Protein AF-A0A5J4T7Y0-F1 (afdb_monomer)

Structure (mmCIF, N/CA/C/O backbone):
data_AF-A0A5J4T7Y0-F1
#
_entry.id   AF-A0A5J4T7Y0-F1
#
loop_
_atom_site.group_PDB
_atom_site.id
_atom_site.type_symbol
_atom_site.label_atom_id
_atom_site.label_alt_id
_atom_site.label_comp_id
_atom_site.label_asym_id
_atom_site.label_entity_id
_atom_site.label_seq_id
_atom_site.pdbx_PDB_ins_code
_atom_site.Cartn_x
_atom_site.Cartn_y
_atom_site.Cartn_z
_atom_site.occupancy
_atom_site.B_iso_or_equiv
_atom_site.auth_seq_id
_atom_site.auth_comp_id
_atom_site.auth_asym_id
_atom_site.auth_atom_id
_atom_site.pdbx_PDB_model_num
ATOM 1 N N . MET A 1 1 ? -6.096 3.451 16.355 1.00 66.88 1 MET A N 1
ATOM 2 C CA . MET A 1 1 ? -7.388 4.135 16.099 1.00 66.88 1 MET A CA 1
ATOM 3 C C . MET A 1 1 ? -8.259 3.980 17.340 1.00 66.88 1 MET A C 1
ATOM 5 O O . MET A 1 1 ? -8.234 2.905 17.914 1.00 66.88 1 MET A O 1
ATOM 9 N N . THR A 1 2 ? -8.958 5.021 17.809 1.00 81.50 2 THR A N 1
ATOM 10 C CA . THR A 1 2 ? -9.868 4.890 18.968 1.00 81.50 2 THR A CA 1
ATOM 11 C C . THR A 1 2 ? -11.227 4.350 18.524 1.00 81.50 2 THR A C 1
ATOM 13 O O . THR A 1 2 ? -11.628 4.594 17.387 1.00 81.50 2 THR A O 1
ATOM 16 N N . LEU A 1 3 ? -11.968 3.691 19.422 1.00 79.75 3 LEU A N 1
ATOM 17 C CA . LEU A 1 3 ? -13.314 3.182 19.120 1.00 79.75 3 LEU A CA 1
ATOM 18 C C . LEU A 1 3 ? -14.248 4.296 18.614 1.00 79.75 3 LEU A C 1
ATOM 20 O O . LEU A 1 3 ? -14.964 4.117 17.637 1.00 79.75 3 LEU A O 1
ATOM 24 N N . LYS A 1 4 ? -14.180 5.494 19.217 1.00 83.06 4 LYS A N 1
ATOM 25 C CA . LYS A 1 4 ? -14.979 6.656 18.787 1.00 83.06 4 LYS A CA 1
ATOM 26 C C . LYS A 1 4 ? -14.663 7.077 17.351 1.00 83.06 4 LYS A C 1
ATOM 28 O O . LYS A 1 4 ? -15.573 7.424 16.607 1.00 83.06 4 LYS A O 1
ATOM 33 N N . LYS A 1 5 ? -13.381 7.056 16.973 1.00 85.56 5 LYS A N 1
ATOM 34 C CA . LYS A 1 5 ? -12.954 7.370 15.607 1.00 85.56 5 LYS A CA 1
ATOM 35 C C . LYS A 1 5 ? -13.421 6.290 14.631 1.00 85.56 5 LYS A C 1
ATOM 37 O O . LYS A 1 5 ? -13.939 6.632 13.582 1.00 85.56 5 LYS A O 1
ATOM 42 N N . PHE A 1 6 ? -13.307 5.019 15.011 1.00 85.12 6 PHE A N 1
ATOM 43 C CA . PHE A 1 6 ? -13.763 3.893 14.198 1.00 85.12 6 PHE A CA 1
ATOM 44 C C . PHE A 1 6 ? -15.267 3.959 13.894 1.00 85.12 6 PHE A C 1
ATOM 46 O O . PHE A 1 6 ? -15.652 3.954 12.730 1.00 85.12 6 PHE A O 1
ATOM 53 N N . VAL A 1 7 ? -16.106 4.128 14.922 1.00 86.62 7 VAL A N 1
ATOM 54 C CA . VAL A 1 7 ? -17.569 4.229 14.761 1.00 86.62 7 VAL A CA 1
ATOM 55 C C . VAL A 1 7 ? -17.967 5.421 13.890 1.00 86.62 7 VAL A C 1
ATOM 57 O O . VAL A 1 7 ? -18.869 5.305 13.067 1.00 86.62 7 VAL A O 1
ATOM 60 N N . ARG A 1 8 ? -17.286 6.562 14.033 1.00 88.94 8 ARG A N 1
ATOM 61 C CA . ARG A 1 8 ? -17.566 7.753 13.223 1.00 88.94 8 ARG A CA 1
ATOM 62 C C . ARG A 1 8 ? -17.143 7.569 11.767 1.00 88.94 8 ARG A C 1
ATOM 64 O O . ARG A 1 8 ? -17.923 7.859 10.871 1.00 88.94 8 ARG A O 1
ATOM 71 N N . ASP A 1 9 ? -15.907 7.130 11.544 1.00 88.88 9 ASP A N 1
ATOM 72 C CA . ASP A 1 9 ? -15.296 7.124 10.213 1.00 88.88 9 ASP A CA 1
ATOM 73 C C . ASP A 1 9 ? -15.799 5.942 9.358 1.00 88.88 9 ASP A C 1
ATOM 75 O O . ASP A 1 9 ? -15.874 6.064 8.141 1.00 88.88 9 ASP A O 1
ATOM 79 N N . ILE A 1 10 ? -16.153 4.810 9.983 1.00 87.94 10 ILE A N 1
ATOM 80 C CA . ILE A 1 10 ? -16.563 3.572 9.295 1.00 87.94 10 ILE A CA 1
ATOM 81 C C . ILE A 1 10 ? -18.049 3.259 9.505 1.00 87.94 10 ILE A C 1
ATOM 83 O O . ILE A 1 10 ? -18.737 2.831 8.581 1.00 87.94 10 ILE A O 1
ATOM 87 N N . GLY A 1 11 ? -18.556 3.465 10.720 1.00 85.44 11 GLY A N 1
ATOM 88 C CA . GLY A 1 11 ? -19.963 3.231 11.046 1.00 85.44 11 GLY A CA 1
ATOM 89 C C . GLY A 1 11 ? -20.894 4.379 10.650 1.00 85.44 11 GLY A C 1
ATOM 90 O O . GLY A 1 11 ? -22.090 4.159 10.536 1.00 85.44 11 GLY A O 1
ATOM 91 N N . GLY A 1 12 ? -20.385 5.605 10.463 1.00 81.88 12 GLY A N 1
ATOM 92 C CA . GLY A 1 12 ? -21.217 6.800 10.241 1.00 81.88 12 GLY A CA 1
ATOM 93 C C . GLY A 1 12 ? -22.031 7.237 11.469 1.00 81.88 12 GLY A C 1
ATOM 94 O O . GLY A 1 12 ? -22.815 8.182 11.398 1.00 81.88 12 GLY A O 1
ATOM 95 N N . GLY A 1 13 ? -21.839 6.569 12.610 1.00 80.25 13 GLY A N 1
ATOM 96 C CA . GLY A 1 13 ? -22.586 6.796 13.839 1.00 80.25 13 GLY A CA 1
ATOM 97 C C . GLY A 1 13 ? -21.917 7.787 14.790 1.00 80.25 13 GLY A C 1
ATOM 98 O O . GLY A 1 13 ? -20.741 8.143 14.669 1.00 80.25 13 GLY A O 1
ATOM 99 N N . THR A 1 14 ? -22.663 8.198 15.817 1.00 78.19 14 THR A N 1
ATOM 100 C CA . THR A 1 14 ? -22.106 8.941 16.954 1.00 78.19 14 THR A CA 1
ATOM 101 C C . THR A 1 14 ? -22.140 8.081 18.207 1.00 78.19 14 THR A C 1
ATOM 103 O O . THR A 1 14 ? -23.172 7.546 18.600 1.00 78.19 14 THR A O 1
ATOM 106 N N . MET A 1 15 ? -20.990 7.951 18.864 1.00 75.88 15 MET A N 1
ATOM 107 C CA . MET A 1 15 ? -20.902 7.238 20.133 1.00 75.88 15 MET A CA 1
ATOM 108 C C . MET A 1 15 ? -21.258 8.182 21.283 1.00 75.88 15 MET A C 1
ATOM 110 O O . MET A 1 15 ? -20.477 9.077 21.622 1.00 75.88 15 MET A O 1
ATOM 114 N N . LYS A 1 16 ? -22.417 7.950 21.900 1.00 74.06 16 LYS A N 1
ATOM 115 C CA . LYS A 1 16 ? -22.817 8.550 23.178 1.00 74.06 16 LYS A CA 1
ATOM 116 C C . LYS A 1 16 ? -22.571 7.531 24.290 1.00 74.06 16 LYS A C 1
ATOM 118 O O . LYS A 1 16 ? -23.483 6.831 24.701 1.00 74.06 16 LYS A O 1
ATOM 123 N N . LYS A 1 17 ? -21.312 7.404 24.712 1.00 72.38 17 LYS A N 1
ATOM 124 C CA . LYS A 1 17 ? -20.904 6.516 25.808 1.00 72.38 17 LYS A CA 1
ATOM 125 C C . LYS A 1 17 ? -20.640 7.346 27.061 1.00 72.38 17 LYS A C 1
ATOM 127 O O . LYS A 1 17 ? -19.982 8.385 26.969 1.00 72.38 17 LYS A O 1
ATOM 132 N N . GLY A 1 18 ? -21.127 6.880 28.208 1.00 79.44 18 GLY A N 1
ATOM 133 C CA . GLY A 1 18 ? -20.766 7.444 29.507 1.00 79.44 18 GLY A CA 1
ATOM 134 C C . GLY A 1 18 ? -19.356 7.026 29.956 1.00 79.44 18 GLY A C 1
ATOM 135 O O . GLY A 1 18 ? -18.495 6.682 29.140 1.00 79.44 18 GLY A O 1
ATOM 136 N N . ARG A 1 19 ? -19.087 7.059 31.262 1.00 88.00 19 ARG A N 1
ATOM 137 C CA . ARG A 1 19 ? -17.780 6.720 31.848 1.00 88.00 19 ARG A CA 1
ATOM 138 C C . ARG A 1 19 ? -17.883 5.467 32.706 1.00 88.00 19 ARG A C 1
ATOM 140 O O . ARG A 1 19 ? -18.773 5.370 33.540 1.00 88.00 19 ARG A O 1
ATOM 147 N N . PHE A 1 20 ? -16.931 4.556 32.531 1.00 91.12 20 PHE A N 1
ATOM 148 C CA . PHE A 1 20 ? -16.794 3.359 33.355 1.00 91.12 20 PHE A CA 1
ATOM 149 C C . PHE A 1 20 ? -15.319 3.170 33.758 1.00 91.12 20 PHE A C 1
ATOM 151 O O . PHE A 1 20 ? -14.447 3.353 32.897 1.00 91.12 20 PHE A O 1
ATOM 158 N N . PRO A 1 21 ? -15.014 2.855 35.030 1.00 92.25 21 PRO A N 1
ATOM 159 C CA . PRO A 1 21 ? -13.646 2.787 35.537 1.00 92.25 21 PRO A CA 1
ATOM 160 C C . PRO A 1 21 ? -13.010 1.408 35.293 1.00 92.25 21 PRO A C 1
ATOM 162 O O . PRO A 1 21 ? -12.815 0.615 36.209 1.00 92.25 21 PRO A O 1
ATOM 165 N N . TYR A 1 22 ? -12.660 1.114 34.038 1.00 87.31 22 TYR A N 1
ATOM 166 C CA . TYR A 1 22 ? -12.071 -0.183 33.667 1.00 87.31 22 TYR A CA 1
ATOM 167 C C . TYR A 1 22 ? -10.723 -0.477 34.349 1.00 87.31 22 TYR A C 1
ATOM 169 O O . TYR A 1 22 ? -10.401 -1.638 34.546 1.00 87.31 22 TYR A O 1
ATOM 177 N N . GLU A 1 23 ? -9.940 0.548 34.707 1.00 89.12 23 GLU A N 1
ATOM 178 C CA . GLU A 1 23 ? -8.643 0.376 35.394 1.00 89.12 23 GLU A CA 1
ATOM 179 C C . GLU A 1 23 ? -8.797 0.045 36.889 1.00 89.12 23 GLU A C 1
ATOM 181 O O . GLU A 1 23 ? -7.858 -0.452 37.510 1.00 89.12 23 GLU A O 1
ATOM 186 N N . TYR A 1 24 ? -9.962 0.337 37.474 1.00 93.06 24 TYR A N 1
ATOM 187 C CA . TYR A 1 24 ? -10.235 0.090 38.889 1.00 93.06 24 TYR A CA 1
ATOM 188 C C . TYR A 1 24 ? -10.609 -1.370 39.161 1.00 93.06 24 TYR A C 1
ATOM 190 O O . TYR A 1 24 ? -10.291 -1.900 40.224 1.00 93.06 24 TYR A O 1
ATOM 198 N N . ILE A 1 25 ? -11.260 -2.019 38.192 1.00 92.38 25 ILE A N 1
ATOM 199 C CA . ILE A 1 25 ? -11.677 -3.419 38.273 1.00 92.38 25 ILE A CA 1
ATOM 200 C C . ILE A 1 25 ? -10.563 -4.328 37.753 1.00 92.38 25 ILE A C 1
ATOM 202 O O . ILE A 1 25 ? -10.044 -4.132 36.656 1.00 92.38 25 ILE A O 1
ATOM 206 N N . ASN A 1 26 ? -10.218 -5.352 38.523 1.00 92.44 26 ASN A N 1
ATOM 207 C CA . ASN A 1 26 ? -9.224 -6.357 38.17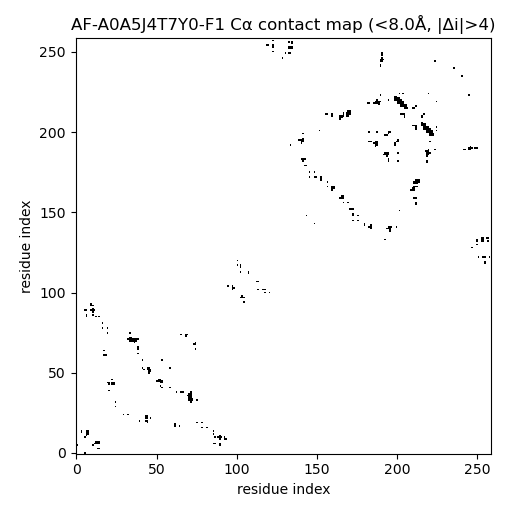2 1.00 92.44 26 ASN A CA 1
ATOM 208 C C . ASN A 1 26 ? -9.666 -7.754 38.634 1.00 92.44 26 ASN A C 1
ATOM 210 O O . ASN A 1 26 ? -10.726 -7.930 39.233 1.00 92.44 26 ASN A O 1
ATOM 214 N N . ILE A 1 27 ? -8.843 -8.757 38.333 1.00 94.25 27 ILE A N 1
ATOM 215 C CA . ILE A 1 27 ? -9.130 -10.165 38.637 1.00 94.25 27 ILE A CA 1
ATOM 216 C C . ILE A 1 27 ? -9.297 -10.449 40.137 1.00 94.25 27 ILE A C 1
ATOM 218 O O . ILE A 1 27 ? -9.981 -11.407 40.486 1.00 94.25 27 ILE A O 1
ATOM 222 N N . ASP A 1 28 ? -8.732 -9.608 41.002 1.00 96.81 28 ASP A N 1
ATOM 223 C CA . ASP A 1 28 ? -8.725 -9.810 42.449 1.00 96.81 28 ASP A CA 1
ATOM 224 C C . ASP A 1 28 ? -9.928 -9.141 43.132 1.00 96.81 28 ASP A C 1
ATOM 226 O O . ASP A 1 28 ? -10.400 -9.625 44.159 1.00 96.81 28 ASP A O 1
ATOM 230 N N . ASN A 1 29 ? -10.443 -8.034 42.578 1.00 95.44 29 ASN A N 1
ATOM 231 C CA . ASN A 1 29 ? -11.484 -7.221 43.222 1.00 95.44 29 ASN A CA 1
ATOM 232 C C . ASN A 1 29 ? -12.841 -7.196 42.500 1.00 95.44 29 ASN A C 1
ATOM 234 O O . ASN A 1 29 ? -13.789 -6.629 43.040 1.00 95.44 29 ASN A O 1
ATOM 238 N N . TYR A 1 30 ? -12.966 -7.771 41.298 1.00 94.56 30 TYR A N 1
ATOM 239 C CA . TYR A 1 30 ? -14.177 -7.587 40.488 1.00 94.56 30 TYR A CA 1
ATOM 240 C C . TYR A 1 30 ? -15.456 -8.036 41.203 1.00 94.56 30 TYR A C 1
ATOM 242 O O . TYR A 1 30 ? -16.453 -7.328 41.133 1.00 94.56 30 TYR A O 1
ATOM 250 N N . ALA A 1 31 ? -15.434 -9.175 41.901 1.00 94.06 31 ALA A N 1
ATOM 251 C CA . ALA A 1 31 ? -16.620 -9.710 42.562 1.00 94.06 31 ALA A CA 1
ATOM 252 C C . ALA A 1 31 ? -17.109 -8.761 43.666 1.00 94.06 31 ALA A C 1
ATOM 254 O O . ALA A 1 31 ? -18.257 -8.330 43.660 1.00 94.06 31 ALA A O 1
ATOM 255 N N . THR A 1 32 ? -16.204 -8.348 44.555 1.00 95.44 32 THR A N 1
ATOM 256 C CA . THR A 1 32 ? -16.541 -7.477 45.687 1.00 95.44 32 THR A CA 1
ATOM 257 C C . THR A 1 32 ? -16.888 -6.058 45.252 1.00 95.44 32 THR A C 1
ATOM 259 O O . THR A 1 32 ? -17.774 -5.441 45.837 1.00 95.44 32 THR A O 1
ATOM 262 N N . GLU A 1 33 ? -16.211 -5.516 44.237 1.00 95.56 33 GLU A N 1
ATOM 263 C CA . GLU A 1 33 ? -16.475 -4.159 43.762 1.00 95.56 33 GLU A CA 1
ATOM 264 C C . GLU A 1 33 ? -17.724 -4.062 42.892 1.00 95.56 33 GLU A C 1
ATOM 266 O O . GLU A 1 33 ? -18.380 -3.023 42.943 1.00 95.56 33 GLU A O 1
ATOM 271 N N . LEU A 1 34 ? -18.068 -5.085 42.104 1.00 94.88 34 LEU A N 1
ATOM 272 C CA . LEU A 1 34 ? -19.241 -5.051 41.222 1.00 94.88 34 LEU A CA 1
ATOM 273 C C . LEU A 1 34 ? -20.554 -5.420 41.932 1.00 94.88 34 LEU A C 1
ATOM 275 O O . LEU A 1 34 ? -21.614 -4.978 41.483 1.00 94.88 34 LEU A O 1
ATOM 279 N N . ASP A 1 35 ? -20.493 -6.140 43.056 1.00 95.31 35 ASP A N 1
ATOM 280 C CA . ASP A 1 35 ? -21.668 -6.461 43.883 1.00 95.31 35 ASP A CA 1
ATOM 281 C C . ASP A 1 35 ? -22.254 -5.239 44.614 1.00 95.31 35 ASP A C 1
ATOM 283 O O . ASP A 1 35 ? -23.389 -5.279 45.091 1.00 95.31 35 ASP A O 1
ATOM 287 N N . LYS A 1 36 ? -21.516 -4.124 44.697 1.00 96.19 36 LYS A N 1
ATOM 288 C CA . LYS A 1 36 ? -21.988 -2.915 45.385 1.00 96.19 36 LYS A CA 1
ATOM 289 C C . LYS A 1 36 ? -23.054 -2.173 44.571 1.00 96.19 36 LYS A C 1
ATOM 291 O O . LYS A 1 36 ? -22.979 -2.068 43.343 1.00 96.19 36 LYS A O 1
ATOM 296 N N . SER A 1 37 ? -24.011 -1.581 45.284 1.00 95.06 37 SER A N 1
ATOM 297 C CA . SER A 1 37 ? -25.044 -0.696 44.720 1.00 95.06 37 SER A CA 1
ATOM 298 C C . SER A 1 37 ? -24.643 0.779 44.684 1.00 95.06 37 SER A C 1
ATOM 300 O O . SER A 1 37 ? -25.257 1.571 43.977 1.00 95.06 37 SER A O 1
ATOM 302 N N . GLU A 1 38 ? -23.621 1.170 45.442 1.00 95.75 38 GLU A N 1
ATOM 303 C CA . GLU A 1 38 ? -23.132 2.548 45.451 1.00 95.75 38 GLU A CA 1
ATOM 304 C C . GLU A 1 38 ? -22.347 2.882 44.165 1.00 95.75 38 GLU A C 1
ATOM 306 O O . GLU A 1 38 ? -21.704 1.998 43.591 1.00 95.75 38 GLU A O 1
ATOM 311 N N . PRO A 1 39 ? -22.334 4.144 43.700 1.00 95.88 39 PRO A N 1
ATOM 312 C CA . PRO A 1 39 ? -21.497 4.556 42.575 1.00 95.88 39 PRO A CA 1
ATOM 313 C C . PRO A 1 39 ? -20.004 4.321 42.838 1.00 95.88 39 PRO A C 1
ATOM 315 O O . PRO A 1 39 ? -19.559 4.209 43.981 1.00 95.88 39 PRO A O 1
ATOM 318 N N . PHE A 1 40 ? -19.206 4.245 41.776 1.00 96.88 40 PHE A N 1
ATOM 319 C CA . PHE A 1 40 ? -17.753 4.202 41.906 1.00 96.88 40 PHE A CA 1
ATOM 320 C C . PHE A 1 40 ? -17.224 5.518 42.482 1.00 96.88 40 PHE A C 1
ATOM 322 O O . PHE A 1 40 ? -17.695 6.580 42.065 1.00 96.88 40 PHE A O 1
ATOM 329 N N . PRO A 1 41 ? -16.225 5.465 43.381 1.00 95.75 41 PRO A N 1
ATOM 330 C CA . PRO A 1 41 ? -15.594 6.667 43.904 1.00 95.75 41 PRO A CA 1
ATOM 331 C C . PRO A 1 41 ? -14.835 7.402 42.791 1.00 95.75 41 PRO A C 1
ATOM 333 O O . PRO A 1 41 ? -14.479 6.820 41.761 1.00 95.75 41 PRO A O 1
ATOM 336 N N . ARG A 1 42 ? -14.574 8.698 42.974 1.00 95.44 42 ARG A N 1
ATOM 337 C CA . ARG A 1 42 ? -13.968 9.542 41.931 1.00 95.44 42 ARG A CA 1
ATOM 338 C C . ARG A 1 42 ? -12.575 9.052 41.526 1.00 95.44 42 ARG A C 1
ATOM 340 O O . ARG A 1 42 ? -12.231 9.095 40.345 1.00 95.44 42 ARG A O 1
ATOM 347 N N . GLU A 1 43 ? -11.823 8.527 42.485 1.00 93.88 43 GLU A N 1
ATOM 348 C CA . GLU A 1 43 ? -10.473 7.977 42.337 1.00 93.88 43 GLU A CA 1
ATOM 349 C C . GLU A 1 43 ? -10.462 6.718 41.455 1.00 93.88 43 GLU A C 1
ATOM 351 O O . GLU A 1 43 ? -9.456 6.402 40.823 1.00 93.88 43 GLU A O 1
ATOM 356 N N . ALA A 1 44 ? -11.598 6.018 41.324 1.00 95.12 44 ALA A N 1
ATOM 357 C CA . ALA A 1 44 ? -11.714 4.877 40.414 1.00 95.12 44 ALA A CA 1
ATOM 358 C C . ALA A 1 44 ? -11.506 5.276 38.941 1.00 95.12 44 ALA A C 1
ATOM 360 O O . ALA A 1 44 ? -11.185 4.436 38.101 1.00 95.12 44 ALA A O 1
ATOM 361 N N . PHE A 1 45 ? -11.674 6.559 38.608 1.00 94.69 45 PHE A N 1
ATOM 362 C CA . PHE A 1 45 ? -11.478 7.090 37.260 1.00 94.69 45 PHE A CA 1
ATOM 363 C C . PHE A 1 45 ? -10.072 7.651 37.016 1.00 94.69 45 PHE A C 1
ATOM 365 O O . PHE A 1 45 ? -9.829 8.213 35.940 1.00 94.69 45 PHE A O 1
ATOM 372 N N . ASP A 1 46 ? -9.160 7.525 37.980 1.00 92.19 46 ASP A N 1
ATOM 373 C CA . ASP A 1 46 ? -7.787 7.988 37.825 1.00 92.19 46 ASP A CA 1
ATOM 374 C C . ASP A 1 46 ? -7.047 7.143 36.788 1.00 92.19 46 ASP A C 1
ATOM 376 O O . ASP A 1 46 ? -6.912 5.927 36.906 1.00 92.19 46 ASP A O 1
ATOM 380 N N . ASN A 1 47 ? -6.544 7.808 35.747 1.00 88.62 47 ASN A N 1
ATOM 381 C CA . ASN A 1 47 ? -5.755 7.162 34.713 1.00 88.62 47 ASN A CA 1
ATOM 382 C C . ASN A 1 47 ? -4.286 7.143 35.138 1.00 88.62 47 ASN A C 1
ATOM 384 O O . ASN A 1 47 ? -3.591 8.162 35.025 1.00 88.62 47 ASN A O 1
ATOM 388 N N . LYS A 1 48 ? -3.806 5.978 35.584 1.00 86.88 48 LYS A N 1
ATOM 389 C CA . LYS A 1 48 ? -2.430 5.819 36.086 1.00 86.88 48 LYS A CA 1
ATOM 390 C C . LYS A 1 48 ? -1.391 6.047 34.989 1.00 86.88 48 LYS A C 1
ATOM 392 O O . LYS A 1 48 ? -0.353 6.650 35.236 1.00 86.88 48 LYS A O 1
ATOM 397 N N . LEU A 1 49 ? -1.699 5.641 33.755 1.00 86.44 49 LEU A N 1
ATOM 398 C CA . LEU A 1 49 ? -0.795 5.772 32.605 1.00 86.44 49 LEU A CA 1
ATOM 399 C C . LEU A 1 49 ? -0.537 7.229 32.202 1.00 86.44 49 LEU A C 1
ATOM 401 O O . LEU A 1 49 ? 0.545 7.564 31.728 1.00 86.44 49 LEU A O 1
ATOM 405 N N . LYS A 1 50 ? -1.538 8.098 32.347 1.00 88.88 50 LYS A N 1
ATOM 406 C CA . LYS A 1 50 ? -1.465 9.516 31.963 1.00 88.88 50 LYS A CA 1
ATOM 407 C C . LYS A 1 50 ? -1.300 10.445 33.156 1.00 88.88 50 LYS A C 1
ATOM 409 O O . LYS A 1 50 ? -1.214 11.650 32.931 1.00 88.88 50 LYS A O 1
ATOM 414 N N . ASN A 1 51 ? -1.297 9.900 34.373 1.00 89.62 51 ASN A N 1
ATOM 415 C CA . ASN A 1 51 ? -1.311 10.638 35.630 1.00 89.62 51 ASN A CA 1
ATOM 416 C C . ASN A 1 51 ? -2.385 11.745 35.634 1.00 89.62 51 ASN A C 1
ATOM 418 O O . ASN A 1 51 ? -2.093 12.929 35.804 1.00 89.62 51 ASN A O 1
ATOM 422 N N . LYS A 1 52 ? -3.632 11.368 35.316 1.00 92.12 52 LYS A N 1
ATOM 423 C CA . LYS A 1 52 ? -4.762 12.303 35.195 1.00 92.12 52 LYS A CA 1
ATOM 424 C C . LYS A 1 52 ? -5.993 11.784 35.915 1.00 92.12 52 LYS A C 1
ATOM 426 O O . LYS A 1 52 ? -6.461 10.690 35.610 1.00 92.12 52 LYS A O 1
ATOM 431 N N . SER A 1 53 ? -6.572 12.644 36.741 1.00 92.19 53 SER A N 1
ATOM 432 C CA . SER A 1 53 ? -7.874 12.433 37.369 1.00 92.19 53 SER A CA 1
ATOM 433 C C . SER A 1 53 ? -9.014 13.020 36.542 1.00 92.19 53 SER A C 1
ATOM 435 O O . SER A 1 53 ? -8.836 13.913 35.704 1.00 92.19 53 SER A O 1
ATOM 437 N N . ILE A 1 54 ? -10.224 12.529 36.791 1.00 93.56 54 ILE A N 1
ATOM 438 C CA . ILE A 1 54 ? -11.450 13.086 36.219 1.00 93.56 54 ILE A CA 1
ATOM 439 C C . ILE A 1 54 ? -11.770 14.460 36.839 1.00 93.56 54 ILE A C 1
ATOM 441 O O . ILE A 1 54 ? -11.544 14.689 38.026 1.00 93.56 54 ILE A O 1
ATOM 445 N N . SER A 1 55 ? -12.306 15.400 36.055 1.00 94.56 55 SER A N 1
ATOM 446 C CA . SER A 1 55 ? -12.780 16.685 36.591 1.00 94.56 55 SER A CA 1
ATOM 447 C C . SER A 1 55 ? -14.095 16.513 37.347 1.00 94.56 55 SER A C 1
ATOM 449 O O . SER A 1 55 ? -14.894 15.650 36.991 1.00 94.56 55 SER A O 1
ATOM 451 N N . GLU A 1 56 ? -14.362 17.388 38.314 1.00 95.56 56 GLU A N 1
ATOM 452 C CA . GLU A 1 56 ? -15.582 17.325 39.129 1.00 95.56 56 GLU A CA 1
ATOM 453 C C . GLU A 1 56 ? -16.859 17.314 38.278 1.00 95.56 56 GLU A C 1
ATOM 455 O O . GLU A 1 56 ? -17.671 16.404 38.389 1.00 95.56 56 GLU A O 1
ATOM 460 N N . ALA A 1 57 ? -16.973 18.226 37.307 1.00 95.19 57 ALA A N 1
ATOM 461 C CA . ALA A 1 57 ? -18.121 18.268 36.394 1.00 95.19 57 ALA A CA 1
ATOM 462 C C . ALA A 1 57 ? -18.376 16.929 35.667 1.00 95.19 57 ALA A C 1
ATOM 464 O O . ALA A 1 57 ? -19.513 16.493 35.529 1.00 95.19 57 ALA A O 1
ATOM 465 N N . LYS A 1 58 ? -17.310 16.229 35.258 1.00 94.12 5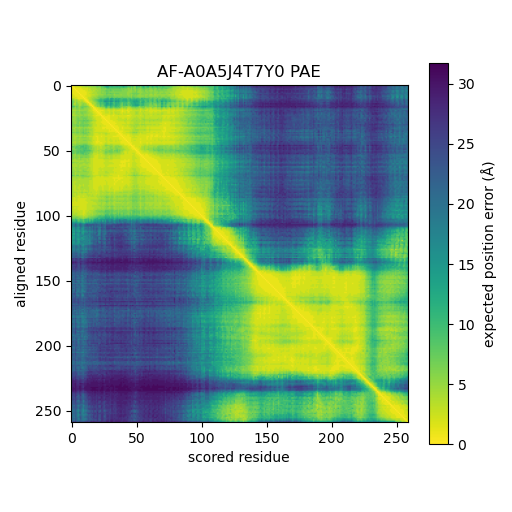8 LYS A N 1
ATOM 466 C CA . LYS A 1 58 ? -17.412 14.933 34.569 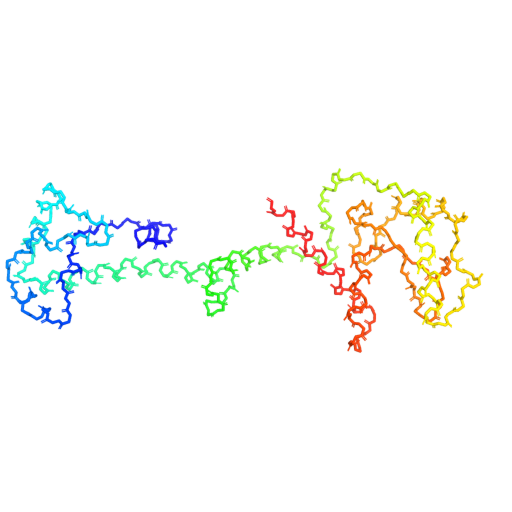1.00 94.12 58 LYS A CA 1
ATOM 467 C C . LYS A 1 58 ? -17.769 13.795 35.522 1.00 94.12 58 LYS A C 1
ATOM 469 O O . LYS A 1 58 ? -18.312 12.788 35.076 1.00 94.12 58 LYS A O 1
ATOM 474 N N . TYR A 1 59 ? -17.410 13.922 36.796 1.00 95.69 59 TYR A N 1
ATOM 475 C CA . TYR A 1 59 ? -17.807 12.975 37.829 1.00 95.69 59 TYR A CA 1
ATOM 476 C C . TYR A 1 59 ? -19.290 13.151 38.184 1.00 95.69 59 TYR A C 1
ATOM 478 O O . TYR A 1 59 ? -20.011 12.163 38.264 1.00 95.69 59 TYR A O 1
ATOM 486 N N . GLN A 1 60 ? -19.785 14.390 38.245 1.00 95.38 60 GLN A N 1
ATOM 487 C CA . GLN A 1 60 ? -21.216 14.671 38.405 1.00 95.38 60 GLN A CA 1
ATOM 488 C C . GLN A 1 60 ? -22.052 14.110 37.242 1.00 95.38 60 GLN A C 1
ATOM 490 O O . GLN A 1 60 ? -23.062 13.449 37.472 1.00 95.38 60 GLN A O 1
ATOM 495 N N . GLU A 1 61 ? -21.594 14.269 35.994 1.00 94.38 61 GLU A N 1
ATOM 496 C CA . GLU A 1 61 ? -22.208 13.605 34.829 1.00 94.38 61 GLU A CA 1
ATOM 497 C C . GLU A 1 61 ? -22.262 12.075 34.994 1.00 94.38 61 GLU A C 1
ATOM 499 O O . GLU A 1 61 ? -23.256 11.440 34.643 1.00 94.38 61 GLU A O 1
ATOM 504 N N . TYR A 1 62 ? -21.199 11.472 35.540 1.00 94.88 62 TYR A N 1
ATOM 505 C CA . TYR A 1 62 ? -21.158 10.037 35.814 1.00 94.88 62 TYR A CA 1
ATOM 506 C C . TYR A 1 62 ? -22.191 9.621 36.869 1.00 94.88 62 TYR A C 1
ATOM 508 O O . TYR A 1 62 ? -22.877 8.624 36.654 1.00 94.88 62 TYR A O 1
ATOM 516 N N . LEU A 1 63 ? -22.340 10.371 37.965 1.00 95.38 63 LEU A N 1
ATOM 517 C CA . LEU A 1 63 ? -23.295 10.048 39.032 1.00 95.38 63 LEU A CA 1
ATOM 518 C C . LEU A 1 63 ? -24.741 10.014 38.518 1.00 95.38 63 LEU A C 1
ATOM 520 O O . LEU A 1 63 ? -25.490 9.100 38.859 1.00 95.38 63 LEU A O 1
ATOM 524 N N . VAL A 1 64 ? -25.107 10.952 37.639 1.00 94.19 64 VAL A N 1
ATOM 525 C CA . VAL A 1 64 ? -26.433 10.985 36.994 1.00 94.19 64 VAL A CA 1
ATOM 526 C C . VAL A 1 64 ? -26.682 9.731 36.150 1.00 94.19 64 VAL A C 1
ATOM 528 O O . VAL A 1 64 ? -27.774 9.166 36.176 1.00 94.19 64 VAL A O 1
ATOM 531 N N . GLU A 1 65 ? -25.677 9.263 35.408 1.00 92.12 65 GLU A N 1
ATOM 532 C CA . GLU A 1 65 ? -25.788 8.028 34.623 1.00 92.12 65 GLU A CA 1
ATOM 533 C C . GLU A 1 65 ? -25.781 6.771 35.504 1.00 92.12 65 GLU A C 1
ATOM 535 O O . GLU A 1 65 ? -26.520 5.828 35.228 1.00 92.12 65 GLU A O 1
ATOM 540 N N . ALA A 1 66 ? -24.963 6.745 36.559 1.00 93.38 66 ALA A N 1
ATOM 541 C CA . ALA A 1 66 ? -24.850 5.618 37.483 1.00 93.38 66 ALA A CA 1
ATOM 542 C C . ALA A 1 66 ? -26.159 5.360 38.239 1.00 93.38 66 ALA A C 1
ATOM 544 O O . ALA A 1 66 ? -26.525 4.205 38.430 1.00 93.38 66 ALA A O 1
ATOM 545 N N . ALA A 1 67 ? -26.908 6.417 38.569 1.00 94.50 67 ALA A N 1
ATOM 546 C CA . ALA A 1 67 ? -28.209 6.328 39.233 1.00 94.50 67 ALA A CA 1
ATOM 547 C C . ALA A 1 67 ? -29.276 5.548 38.436 1.00 94.50 67 ALA A C 1
ATOM 549 O O . ALA A 1 67 ? -30.308 5.177 38.989 1.00 94.50 67 ALA A O 1
ATOM 550 N N . LYS A 1 68 ? -29.047 5.282 37.142 1.00 94.19 68 LYS A N 1
ATOM 551 C CA . LYS A 1 68 ? -29.939 4.465 36.301 1.00 94.19 68 LYS A CA 1
ATOM 552 C C . LYS A 1 68 ? -29.784 2.958 36.537 1.00 94.19 68 LYS A C 1
ATOM 554 O O . LYS A 1 68 ? -30.556 2.186 35.974 1.00 94.19 68 LYS A O 1
ATOM 559 N N . PHE A 1 69 ? -28.780 2.535 37.304 1.00 94.31 69 PHE A N 1
ATOM 560 C CA . PHE A 1 69 ? -28.440 1.133 37.534 1.00 94.31 69 PHE A CA 1
ATOM 561 C C . PHE A 1 69 ? -28.588 0.778 39.015 1.00 94.31 69 PHE A C 1
ATOM 563 O O . PHE A 1 69 ? -28.257 1.579 39.884 1.00 94.31 69 PHE A O 1
ATOM 570 N N . THR A 1 70 ? -29.071 -0.432 39.302 1.00 94.31 70 THR A N 1
ATOM 571 C CA . THR A 1 70 ? -29.250 -0.920 40.680 1.00 94.31 70 THR A CA 1
ATOM 572 C C . THR A 1 70 ? -27.935 -1.401 41.287 1.00 94.31 70 THR A C 1
ATOM 574 O O . THR A 1 70 ? -27.671 -1.190 42.470 1.00 94.31 70 THR A O 1
ATOM 577 N N . THR A 1 71 ? -27.099 -2.048 40.477 1.00 94.81 71 THR A N 1
ATOM 578 C CA . THR A 1 71 ? -25.786 -2.553 40.882 1.00 94.81 71 THR A CA 1
ATOM 579 C C . THR A 1 71 ? -24.709 -2.121 39.895 1.00 94.81 71 THR A C 1
ATOM 581 O O . THR A 1 71 ? -24.979 -1.817 38.725 1.00 94.81 71 THR A O 1
ATOM 584 N N . ARG A 1 72 ? -23.450 -2.141 40.337 1.00 95.75 72 ARG A N 1
ATOM 585 C CA . ARG A 1 72 ? -22.314 -1.939 39.429 1.00 95.75 72 ARG A CA 1
ATOM 586 C C . ARG A 1 72 ? -22.208 -3.059 38.384 1.00 95.75 72 ARG A C 1
ATOM 588 O O . ARG A 1 72 ? -21.727 -2.789 37.283 1.00 95.75 72 ARG A O 1
ATOM 595 N N . TRP A 1 73 ? -22.730 -4.261 38.653 1.00 94.94 73 TRP A N 1
ATOM 596 C CA . TRP A 1 73 ? -22.923 -5.310 37.642 1.00 94.94 73 TRP A CA 1
ATOM 597 C C . TRP A 1 73 ? -23.851 -4.884 36.506 1.00 94.94 73 TRP A C 1
ATOM 599 O O . TRP A 1 73 ? -23.503 -5.057 35.334 1.00 94.94 73 TRP A O 1
ATOM 609 N N . ASP A 1 74 ? -25.004 -4.294 36.827 1.00 94.69 74 ASP A N 1
ATOM 610 C CA . ASP A 1 74 ? -25.951 -3.810 35.815 1.00 94.69 74 ASP A CA 1
ATOM 611 C C . ASP A 1 74 ? -25.319 -2.714 34.957 1.00 94.69 74 ASP A C 1
ATOM 613 O O . ASP A 1 74 ? -25.448 -2.713 33.726 1.00 94.69 74 ASP A O 1
ATOM 617 N N . GLN A 1 75 ? -24.561 -1.821 35.601 1.00 93.81 75 GLN A N 1
ATOM 618 C CA . GLN A 1 75 ? -23.782 -0.802 34.912 1.00 93.81 75 GLN A CA 1
ATOM 619 C C . GLN A 1 75 ? -22.744 -1.442 33.976 1.00 93.81 75 GLN A C 1
ATOM 621 O O . GLN A 1 75 ? -22.736 -1.147 32.780 1.00 93.81 75 GLN A O 1
ATOM 626 N N . ALA A 1 76 ? -21.905 -2.355 34.473 1.00 92.38 76 ALA A N 1
ATOM 627 C CA . ALA A 1 76 ? -20.875 -3.025 33.679 1.00 92.38 76 ALA A CA 1
ATOM 628 C C . ALA A 1 76 ? -21.471 -3.767 32.470 1.00 92.38 76 ALA A C 1
ATOM 630 O O . ALA A 1 76 ? -20.993 -3.623 31.340 1.00 92.38 76 ALA A O 1
ATOM 631 N N . ARG A 1 77 ? -22.570 -4.502 32.680 1.00 92.38 77 ARG A N 1
ATOM 632 C CA . ARG A 1 77 ? -23.302 -5.208 31.622 1.00 92.38 77 ARG A CA 1
ATOM 633 C C . ARG A 1 77 ? -23.805 -4.243 30.551 1.00 92.38 77 ARG A C 1
ATOM 635 O O . ARG A 1 77 ? -23.581 -4.487 29.366 1.00 92.38 77 ARG A O 1
ATOM 642 N N . SER A 1 78 ? -24.455 -3.150 30.949 1.00 91.31 78 SER A N 1
ATOM 643 C CA . SER A 1 78 ? -24.967 -2.144 30.012 1.00 91.31 78 SER A CA 1
ATOM 644 C C . SER A 1 78 ? -23.850 -1.540 29.158 1.00 91.31 78 SER A C 1
ATOM 646 O O . SER A 1 78 ? -23.995 -1.429 27.939 1.00 91.31 78 SER A O 1
ATOM 648 N N . TYR A 1 79 ? -22.702 -1.228 29.765 1.00 89.19 79 TYR A N 1
ATOM 649 C CA . TYR A 1 79 ? -21.546 -0.684 29.051 1.00 89.19 79 TYR A CA 1
ATOM 650 C C . TYR A 1 79 ? -20.941 -1.682 28.058 1.00 89.19 79 TYR A C 1
ATOM 652 O O . TYR A 1 79 ? -20.672 -1.305 26.918 1.00 89.19 79 TYR A O 1
ATOM 660 N N . ASN A 1 80 ? -20.790 -2.953 28.438 1.00 88.00 80 ASN A N 1
ATOM 661 C CA . ASN A 1 80 ? -20.272 -3.992 27.542 1.00 88.00 80 ASN A CA 1
ATOM 662 C C . ASN A 1 80 ? -21.203 -4.240 26.344 1.00 88.00 80 ASN A C 1
ATOM 664 O O . ASN A 1 80 ? -20.743 -4.404 25.210 1.00 88.00 80 ASN A O 1
ATOM 668 N N . ILE A 1 81 ? -22.520 -4.219 26.574 1.00 89.44 81 ILE A N 1
ATOM 669 C CA . ILE A 1 81 ? -23.516 -4.336 25.502 1.00 89.44 81 ILE A CA 1
ATOM 670 C C . ILE A 1 81 ? -23.423 -3.133 24.563 1.00 89.44 81 ILE A C 1
ATOM 672 O O . ILE A 1 81 ? -23.389 -3.313 23.346 1.00 89.44 81 ILE A O 1
ATOM 676 N N . GLN A 1 82 ? -23.361 -1.913 25.103 1.00 85.75 82 GLN A N 1
ATOM 677 C CA . GLN A 1 82 ? -23.247 -0.698 24.294 1.00 85.75 82 GLN A CA 1
ATOM 678 C C . GLN A 1 82 ? -21.965 -0.691 23.456 1.00 85.75 82 GLN A C 1
ATOM 680 O O . GLN A 1 82 ? -22.043 -0.409 22.262 1.00 85.75 82 GLN A O 1
ATOM 685 N N . ASP A 1 83 ? -20.823 -1.062 24.042 1.00 80.56 83 ASP A N 1
ATOM 686 C CA . ASP A 1 83 ? -19.536 -1.144 23.341 1.00 80.56 83 ASP A CA 1
ATOM 687 C C . ASP A 1 83 ? -19.564 -2.138 22.187 1.00 80.56 83 ASP A C 1
ATOM 689 O O . ASP A 1 83 ? -18.997 -1.878 21.128 1.00 80.56 83 ASP A O 1
ATOM 693 N N . THR A 1 84 ? -20.257 -3.259 22.368 1.00 85.50 84 THR A N 1
ATOM 694 C CA . THR A 1 84 ? -20.356 -4.286 21.332 1.00 85.50 84 THR A CA 1
ATOM 695 C C . THR A 1 84 ? -21.336 -3.870 20.240 1.00 85.50 84 THR A C 1
ATOM 697 O O . THR A 1 84 ? -21.021 -3.946 19.054 1.00 85.50 84 THR A O 1
ATOM 700 N N . ARG A 1 85 ? -22.515 -3.363 20.619 1.00 87.19 85 ARG A N 1
ATOM 701 C CA . ARG A 1 85 ? -23.592 -3.018 19.683 1.00 87.19 85 ARG A CA 1
ATOM 702 C C . ARG A 1 85 ? -23.177 -1.948 18.677 1.00 87.19 85 ARG A C 1
ATOM 704 O O . ARG A 1 85 ? -23.509 -2.066 17.503 1.00 87.19 85 ARG A O 1
ATOM 711 N N . ILE A 1 86 ? -22.427 -0.934 19.111 1.00 85.31 86 I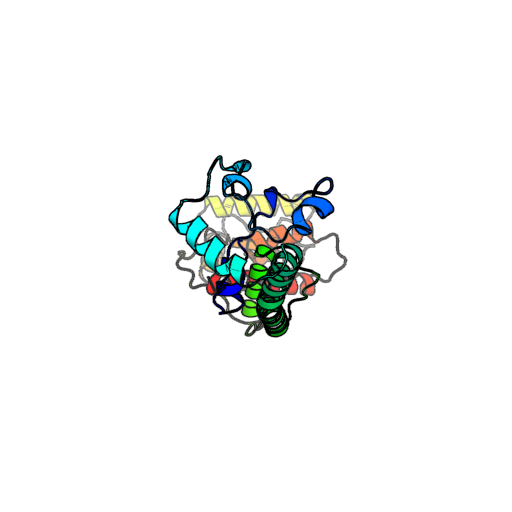LE A N 1
ATOM 712 C CA . ILE A 1 86 ? -21.944 0.136 18.221 1.00 85.31 86 ILE A CA 1
ATOM 713 C C . ILE A 1 86 ? -20.879 -0.340 17.223 1.00 85.31 86 ILE A C 1
ATOM 715 O O . ILE A 1 86 ? -20.663 0.315 16.204 1.00 85.31 86 ILE A O 1
ATOM 719 N N . MET A 1 87 ? -20.206 -1.465 17.493 1.00 86.12 87 MET A N 1
ATOM 720 C CA . MET A 1 87 ? -19.232 -2.040 16.563 1.00 86.12 87 MET A CA 1
ATOM 721 C C . MET A 1 87 ? -19.895 -2.822 15.430 1.00 86.12 87 MET A C 1
ATOM 723 O O . MET A 1 87 ? -19.305 -2.888 14.357 1.00 86.12 87 MET A O 1
ATOM 727 N N . ILE A 1 88 ? -21.099 -3.367 15.637 1.00 89.25 88 ILE A N 1
ATOM 728 C CA . ILE A 1 88 ? -21.785 -4.231 14.660 1.00 89.25 88 ILE A CA 1
ATOM 729 C C . ILE A 1 88 ? -21.936 -3.518 13.314 1.00 89.25 88 ILE A C 1
ATOM 731 O O . ILE A 1 88 ? -21.439 -4.005 12.306 1.00 89.25 88 ILE A O 1
ATOM 735 N N . GLU A 1 89 ? -22.516 -2.317 13.305 1.00 88.81 89 GLU A N 1
ATOM 736 C CA . GLU A 1 89 ? -22.724 -1.545 12.071 1.00 88.81 89 GLU A CA 1
ATOM 737 C C . GLU A 1 89 ? -21.402 -1.170 11.385 1.00 88.81 89 GLU A C 1
ATOM 739 O O . GLU A 1 89 ? -21.277 -1.222 10.163 1.00 88.81 89 GLU A O 1
ATO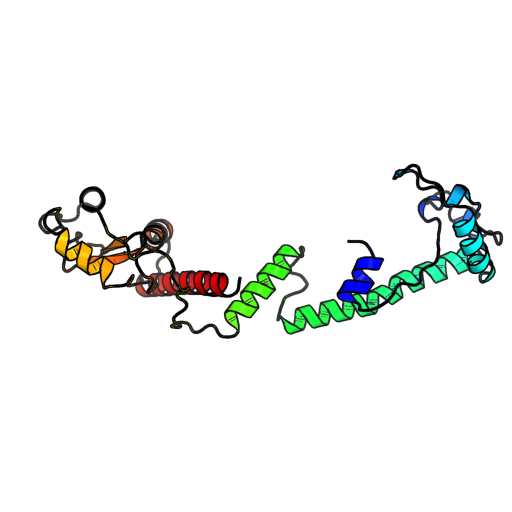M 744 N N . SER A 1 90 ? -20.375 -0.848 12.177 1.00 88.94 90 SER A N 1
ATOM 745 C CA . SER A 1 90 ? -19.047 -0.543 11.637 1.00 88.94 90 SER A CA 1
ATOM 746 C C . SER A 1 90 ? -18.410 -1.776 10.982 1.00 88.94 90 SER A C 1
ATOM 748 O O . SER A 1 90 ? -17.787 -1.661 9.929 1.00 88.94 90 SER A O 1
ATOM 750 N N . ILE A 1 91 ? -18.579 -2.960 11.578 1.00 88.62 91 ILE A N 1
ATOM 751 C CA . ILE A 1 91 ? -18.102 -4.233 11.023 1.00 88.62 91 ILE A CA 1
ATOM 752 C C . ILE A 1 91 ? -18.882 -4.584 9.751 1.00 88.62 91 ILE A C 1
ATOM 754 O O . ILE A 1 91 ? -18.258 -4.911 8.745 1.00 88.62 91 ILE A O 1
ATOM 758 N N . ASP A 1 92 ? -20.207 -4.435 9.738 1.00 90.69 92 ASP A N 1
ATOM 759 C CA . ASP A 1 92 ? -21.027 -4.655 8.540 1.00 90.69 92 ASP A CA 1
ATOM 760 C C . ASP A 1 92 ? -20.599 -3.748 7.381 1.00 90.69 92 ASP A C 1
ATOM 762 O O . ASP A 1 92 ? -20.501 -4.190 6.232 1.00 90.69 92 ASP A O 1
ATOM 766 N N . ASN A 1 93 ? -20.295 -2.481 7.668 1.00 89.94 93 ASN A N 1
ATOM 767 C CA . ASN A 1 93 ? -19.800 -1.546 6.662 1.00 89.94 93 ASN A CA 1
ATOM 768 C C . ASN A 1 93 ? -18.415 -1.945 6.136 1.00 89.94 93 ASN A C 1
ATOM 770 O O . ASN A 1 93 ? -18.185 -1.857 4.927 1.00 89.94 93 ASN A O 1
ATOM 774 N N . LEU A 1 94 ? -17.516 -2.445 6.994 1.00 86.69 94 LEU A N 1
ATOM 775 C CA . LEU A 1 94 ? -16.243 -3.019 6.540 1.00 86.69 94 LEU A CA 1
ATOM 776 C C . LEU A 1 94 ? -16.471 -4.217 5.628 1.00 86.69 94 LEU A C 1
ATOM 778 O O . LEU A 1 94 ? -15.891 -4.264 4.548 1.00 86.69 94 LEU A O 1
ATOM 782 N N . ILE A 1 95 ? -17.330 -5.156 6.025 1.00 86.69 95 ILE A N 1
ATOM 783 C CA . ILE A 1 95 ? -17.642 -6.347 5.232 1.00 86.69 95 ILE A CA 1
ATOM 784 C C . ILE A 1 95 ? -18.142 -5.927 3.844 1.00 86.69 95 ILE A C 1
ATOM 786 O O . ILE A 1 95 ? -17.589 -6.361 2.833 1.00 86.69 95 ILE A O 1
ATOM 790 N N . LYS A 1 96 ? -19.121 -5.015 3.776 1.00 89.31 96 LYS A N 1
ATOM 791 C CA . LYS A 1 96 ? -19.650 -4.477 2.509 1.00 89.31 96 LYS A CA 1
ATOM 792 C C . LYS A 1 96 ? -18.567 -3.817 1.660 1.00 89.31 96 LYS A C 1
ATOM 794 O O . LYS A 1 96 ? -18.521 -4.039 0.452 1.00 89.31 96 LYS A O 1
ATOM 799 N N . MET A 1 97 ? -17.694 -3.020 2.273 1.00 85.19 97 MET A N 1
ATOM 800 C CA . MET A 1 97 ? -16.579 -2.373 1.582 1.00 85.19 97 MET A CA 1
ATOM 801 C C . MET A 1 97 ? -15.614 -3.410 0.992 1.00 85.19 97 MET A C 1
ATOM 803 O O . MET A 1 97 ? -15.232 -3.299 -0.170 1.00 85.19 97 MET A O 1
ATOM 807 N N . MET A 1 98 ? -15.266 -4.443 1.757 1.00 83.50 98 MET A N 1
ATOM 808 C CA . MET A 1 98 ? -14.375 -5.514 1.304 1.00 83.50 98 MET A CA 1
ATOM 809 C C . MET A 1 98 ? -14.994 -6.305 0.148 1.00 83.50 98 MET A C 1
ATOM 811 O O . MET A 1 98 ? -14.332 -6.523 -0.866 1.00 83.50 98 MET A O 1
ATOM 815 N N . PHE A 1 99 ? -16.287 -6.640 0.233 1.00 85.62 99 PHE A N 1
ATOM 816 C CA . PHE A 1 99 ? -17.020 -7.268 -0.870 1.00 85.62 99 PHE A CA 1
ATOM 817 C C . PHE A 1 99 ? -17.071 -6.387 -2.120 1.00 85.62 99 PHE A C 1
ATOM 819 O O . PHE A 1 99 ? -16.807 -6.880 -3.216 1.00 85.62 99 PHE A O 1
ATOM 826 N N . LYS A 1 100 ? -17.359 -5.087 -1.967 1.00 83.69 100 LYS A N 1
ATOM 827 C CA . LYS A 1 100 ? -17.422 -4.130 -3.082 1.00 83.69 100 LYS A CA 1
ATOM 828 C C . LYS A 1 100 ? -16.130 -4.128 -3.898 1.00 83.69 100 LYS A C 1
ATOM 830 O O . LYS A 1 100 ? -16.190 -4.123 -5.122 1.00 83.69 100 LYS A O 1
ATOM 835 N N . TYR A 1 101 ? -14.981 -4.158 -3.228 1.00 78.50 101 TYR A N 1
ATOM 836 C CA . TYR A 1 101 ? -13.676 -4.138 -3.891 1.00 78.50 101 TYR A CA 1
ATOM 837 C C . TYR A 1 101 ? -13.113 -5.533 -4.196 1.00 78.50 101 TYR A C 1
ATOM 839 O O . TYR A 1 101 ? -11.990 -5.629 -4.688 1.00 78.50 101 TYR A O 1
ATOM 847 N N . LYS A 1 102 ? -13.883 -6.605 -3.941 1.00 80.44 102 LYS A N 1
ATOM 848 C CA . LYS A 1 102 ? -13.477 -8.014 -4.113 1.00 80.44 102 LYS A CA 1
ATOM 849 C C . LYS A 1 102 ? -12.198 -8.360 -3.344 1.00 80.44 102 LYS A C 1
ATOM 851 O O . LYS A 1 102 ? -11.344 -9.107 -3.815 1.00 80.44 102 LYS A O 1
ATOM 856 N N . ILE A 1 103 ? -12.075 -7.801 -2.145 1.00 73.25 103 ILE A N 1
ATOM 857 C CA . ILE A 1 103 ? -10.914 -7.951 -1.278 1.00 73.25 103 ILE A CA 1
ATOM 858 C C . ILE A 1 103 ? -11.193 -9.019 -0.215 1.00 73.25 103 ILE A C 1
ATOM 860 O O . ILE A 1 103 ? -12.186 -8.954 0.509 1.00 73.25 103 ILE A O 1
ATOM 864 N N . GLY A 1 104 ? -10.294 -9.999 -0.093 1.00 74.50 104 GLY A N 1
ATOM 865 C CA . GLY A 1 104 ? -10.383 -11.037 0.934 1.00 74.50 104 GLY A CA 1
ATOM 866 C C . GLY A 1 104 ? -10.070 -10.496 2.333 1.00 74.50 104 GLY A C 1
ATOM 867 O O . GLY A 1 104 ? -8.932 -10.122 2.608 1.00 74.50 104 GLY A O 1
ATOM 868 N N . MET A 1 105 ? -11.049 -10.528 3.246 1.00 67.69 105 MET A N 1
ATOM 869 C CA . MET A 1 105 ? -10.892 -10.042 4.631 1.00 67.69 105 MET A CA 1
ATOM 870 C C . MET A 1 105 ? -9.813 -10.772 5.445 1.00 67.69 105 MET A C 1
ATOM 872 O O . MET A 1 105 ? -9.256 -10.191 6.369 1.00 67.69 105 MET A O 1
ATOM 876 N N . LEU A 1 106 ? -9.507 -12.029 5.112 1.00 65.25 106 LEU A N 1
ATOM 877 C CA . LEU A 1 106 ? -8.527 -12.847 5.839 1.00 65.25 106 LEU A CA 1
ATOM 878 C C . LEU A 1 106 ? -7.071 -12.565 5.435 1.00 65.25 106 LEU A C 1
ATOM 880 O O . LEU A 1 106 ? -6.156 -12.945 6.157 1.00 65.25 106 LEU A O 1
ATOM 884 N N . VAL A 1 107 ? -6.844 -11.921 4.286 1.00 56.97 107 VAL A N 1
ATOM 885 C CA . VAL A 1 107 ? -5.505 -11.808 3.673 1.00 56.97 107 VAL A CA 1
ATOM 886 C C . VAL A 1 107 ? -4.812 -10.489 4.047 1.00 56.97 107 VAL A C 1
ATOM 888 O O . VAL A 1 107 ? -3.657 -10.263 3.695 1.00 56.97 107 VAL A O 1
ATOM 891 N N . MET A 1 108 ? -5.494 -9.590 4.765 1.00 55.47 108 MET A N 1
ATOM 892 C CA . MET A 1 108 ? -5.057 -8.200 4.912 1.00 55.47 108 MET A CA 1
ATOM 893 C C . MET A 1 108 ? -5.046 -7.769 6.371 1.00 55.47 108 MET A C 1
ATOM 895 O O . MET A 1 108 ? -6.004 -7.208 6.896 1.00 55.47 108 MET A O 1
ATOM 899 N N . PHE A 1 109 ? -3.919 -8.029 7.028 1.00 57.47 109 PHE A N 1
ATOM 900 C CA . PHE A 1 109 ? -3.703 -7.685 8.432 1.00 57.47 109 PHE A CA 1
ATOM 901 C C . PHE A 1 109 ? -3.452 -6.181 8.647 1.00 57.47 109 PHE A C 1
ATOM 903 O O . PHE A 1 109 ? -3.456 -5.721 9.789 1.00 57.47 109 PHE A O 1
ATOM 910 N N . SER A 1 110 ? -3.246 -5.388 7.582 1.00 69.25 110 SER A N 1
ATOM 911 C CA . SER A 1 110 ? -2.972 -3.951 7.692 1.00 69.25 110 SER A CA 1
ATOM 912 C C . SER A 1 110 ? -3.769 -3.067 6.724 1.00 69.25 110 SER A C 1
ATOM 914 O O . SER A 1 110 ? -4.045 -3.412 5.575 1.00 69.25 110 SER A O 1
ATOM 916 N N . MET A 1 111 ? -4.063 -1.842 7.174 1.00 64.12 111 MET A N 1
ATOM 917 C CA . MET A 1 111 ? -4.699 -0.803 6.352 1.00 64.12 111 MET A CA 1
ATOM 918 C C . MET A 1 111 ? -3.870 -0.419 5.118 1.00 64.12 111 MET A C 1
ATOM 920 O O . MET A 1 111 ? -4.448 -0.034 4.105 1.00 64.12 111 MET A O 1
ATOM 924 N N . SER A 1 112 ? -2.535 -0.519 5.180 1.00 65.31 112 SER A N 1
ATOM 925 C CA . SER A 1 112 ? -1.661 -0.230 4.036 1.00 65.31 112 SER A CA 1
ATOM 926 C C . SER A 1 112 ? -1.784 -1.291 2.951 1.00 65.31 112 SER A C 1
ATOM 928 O O . SER A 1 112 ? -1.837 -0.949 1.772 1.00 65.31 112 SER A O 1
ATOM 930 N N . GLN A 1 113 ? -1.917 -2.565 3.334 1.00 65.62 113 GLN A N 1
ATOM 931 C CA . GLN A 1 113 ? -2.271 -3.608 2.382 1.00 65.62 113 GLN A CA 1
ATOM 932 C C . GLN A 1 113 ? -3.637 -3.287 1.769 1.00 65.62 113 GLN A C 1
ATOM 934 O O . GLN A 1 113 ? -3.734 -3.288 0.545 1.00 65.62 113 GLN A O 1
ATOM 939 N N . CYS A 1 114 ? -4.668 -2.975 2.577 1.00 66.75 114 CYS A N 1
ATOM 940 C CA . CYS A 1 114 ? -6.036 -2.700 2.091 1.00 66.75 114 CYS A CA 1
ATOM 941 C C . CYS A 1 114 ? -6.059 -1.559 1.077 1.00 66.75 114 CYS A C 1
ATOM 943 O O . CYS A 1 114 ? -6.621 -1.708 -0.004 1.00 66.75 114 CYS A O 1
ATOM 945 N N . ALA A 1 115 ? -5.385 -0.452 1.389 1.00 65.62 115 ALA A N 1
ATOM 946 C CA . ALA A 1 115 ? -5.231 0.673 0.476 1.00 65.62 115 ALA A CA 1
ATOM 947 C C . ALA A 1 115 ? -4.523 0.266 -0.825 1.00 65.62 115 ALA A C 1
ATOM 949 O O . ALA A 1 115 ? -4.973 0.648 -1.903 1.00 65.62 115 ALA A O 1
ATOM 950 N N . ASN A 1 116 ? -3.468 -0.554 -0.744 1.00 67.38 116 ASN A N 1
ATOM 951 C CA . ASN A 1 116 ? -2.796 -1.080 -1.928 1.00 67.38 116 ASN A CA 1
ATOM 952 C C . ASN A 1 116 ? -3.736 -1.954 -2.769 1.00 67.38 116 ASN A C 1
ATOM 954 O O . ASN A 1 116 ? -3.827 -1.730 -3.968 1.00 67.38 116 ASN A O 1
ATOM 958 N N . ALA A 1 117 ? -4.471 -2.904 -2.184 1.00 68.69 117 ALA A N 1
ATOM 959 C CA . ALA A 1 117 ? -5.382 -3.762 -2.949 1.00 68.69 117 ALA A CA 1
ATOM 960 C C . ALA A 1 117 ? -6.526 -2.974 -3.600 1.00 68.69 117 ALA A C 1
ATOM 962 O O . ALA A 1 117 ? -6.849 -3.240 -4.753 1.00 68.69 117 ALA A O 1
ATOM 963 N N . ILE A 1 118 ? -7.090 -1.975 -2.909 1.00 68.12 118 ILE A N 1
ATOM 964 C CA . ILE A 1 118 ? -8.086 -1.062 -3.496 1.00 68.12 118 ILE A CA 1
ATOM 965 C C . ILE A 1 118 ? -7.466 -0.297 -4.669 1.00 68.12 118 ILE A C 1
ATOM 967 O O . ILE A 1 118 ? -8.057 -0.257 -5.743 1.00 68.12 118 ILE A O 1
ATOM 971 N N . LYS A 1 119 ? -6.256 0.250 -4.492 1.00 70.00 119 LYS A N 1
ATOM 972 C CA . LYS A 1 119 ? -5.515 0.966 -5.539 1.00 70.00 119 LYS A CA 1
ATOM 973 C C . LYS A 1 119 ? -5.286 0.088 -6.771 1.00 70.00 119 LYS A C 1
ATOM 975 O O . LYS A 1 119 ? -5.577 0.511 -7.888 1.00 70.00 119 LYS A O 1
ATOM 980 N N . TYR A 1 120 ? -4.798 -1.135 -6.574 1.00 69.94 120 TYR A N 1
ATOM 981 C CA . TYR A 1 120 ? -4.609 -2.089 -7.663 1.00 69.94 120 TYR A CA 1
ATOM 982 C C . TYR A 1 120 ? -5.949 -2.430 -8.322 1.00 69.94 120 TYR A C 1
ATOM 984 O O . TYR A 1 120 ? -6.046 -2.320 -9.535 1.00 69.94 120 TYR A O 1
ATOM 992 N N . SER A 1 121 ? -6.989 -2.746 -7.545 1.00 71.19 121 SER A N 1
ATOM 993 C CA . SER A 1 121 ? -8.340 -3.040 -8.051 1.00 71.19 121 SER A CA 1
ATOM 994 C C . SER A 1 121 ? -8.870 -1.915 -8.953 1.00 71.19 121 SER A C 1
ATOM 996 O O . SER A 1 121 ? -9.199 -2.169 -10.108 1.00 71.19 121 SER A O 1
ATOM 998 N N . SER A 1 122 ? -8.787 -0.653 -8.512 1.00 70.12 122 SER A N 1
ATOM 999 C CA . SER A 1 122 ? -9.175 0.502 -9.338 1.00 70.12 122 SER A CA 1
ATOM 1000 C C . SER A 1 122 ? -8.325 0.685 -10.598 1.00 70.12 122 SER A C 1
ATOM 1002 O O . SER A 1 122 ? -8.827 1.163 -11.609 1.00 70.12 122 SER A O 1
ATOM 1004 N N . ALA A 1 123 ? -7.045 0.300 -10.567 1.00 67.00 123 ALA A N 1
ATOM 1005 C CA . ALA A 1 123 ? -6.185 0.348 -11.746 1.00 67.00 123 ALA A CA 1
ATOM 1006 C C . ALA A 1 123 ? -6.521 -0.756 -12.763 1.00 67.00 123 ALA A C 1
ATOM 1008 O O . ALA A 1 123 ? -6.160 -0.612 -13.929 1.00 67.00 123 ALA A O 1
ATOM 1009 N N . TYR A 1 124 ? -7.201 -1.829 -12.336 1.00 69.56 124 TYR A N 1
ATOM 1010 C CA . TYR A 1 124 ? -7.626 -2.947 -13.181 1.00 69.56 124 TYR A CA 1
ATOM 1011 C C . TYR A 1 124 ? -9.037 -2.789 -13.770 1.00 69.56 124 TYR A C 1
ATOM 1013 O O . TYR A 1 124 ? -9.324 -3.448 -14.767 1.00 69.56 124 TYR A O 1
ATOM 1021 N N . ASP A 1 125 ? -9.893 -1.928 -13.208 1.00 73.25 125 ASP A N 1
ATOM 1022 C CA . ASP A 1 125 ? -11.306 -1.800 -13.612 1.00 73.25 125 ASP A CA 1
ATOM 1023 C C . ASP A 1 125 ? -11.495 -1.435 -15.100 1.00 73.25 125 ASP A C 1
ATOM 1025 O O . ASP A 1 125 ? -12.420 -1.929 -15.746 1.00 73.25 125 ASP A O 1
ATOM 1029 N N . ASP A 1 126 ? -10.606 -0.617 -15.672 1.00 73.31 126 ASP A N 1
ATOM 1030 C CA . ASP A 1 126 ? -10.590 -0.250 -17.096 1.00 73.31 126 ASP A CA 1
ATOM 1031 C C . ASP A 1 126 ? -9.267 -0.606 -17.800 1.00 73.31 126 ASP A C 1
ATOM 1033 O O . ASP A 1 126 ? -8.953 -0.096 -18.885 1.00 73.31 126 ASP A O 1
ATOM 1037 N N . PHE A 1 127 ? -8.485 -1.506 -17.195 1.00 75.44 127 PHE A N 1
ATOM 1038 C CA . PHE A 1 127 ? -7.215 -1.936 -17.755 1.00 75.44 127 PHE A CA 1
ATOM 1039 C C . PHE A 1 127 ? -7.424 -2.751 -19.037 1.00 75.44 127 PHE A C 1
ATOM 1041 O O . PHE A 1 127 ? -8.096 -3.779 -19.077 1.00 75.44 127 PHE A O 1
ATOM 1048 N N . LYS A 1 128 ? -6.775 -2.307 -20.105 1.00 73.94 128 LYS A N 1
ATOM 1049 C CA . LYS A 1 128 ? -6.702 -2.931 -21.416 1.00 73.94 128 LYS A CA 1
ATOM 1050 C C . LYS A 1 128 ? -5.272 -3.394 -21.600 1.00 73.94 128 LYS A C 1
ATOM 1052 O O . LYS A 1 128 ? -4.347 -2.596 -21.545 1.00 73.94 128 LYS A O 1
ATOM 1057 N N . MET A 1 129 ? -5.078 -4.669 -21.911 1.00 66.50 129 MET A N 1
ATOM 1058 C CA . MET A 1 129 ? -3.738 -5.251 -22.067 1.00 66.50 129 MET A CA 1
ATOM 1059 C C . MET A 1 129 ? -2.835 -4.486 -23.055 1.00 66.50 129 MET A C 1
ATOM 1061 O O . MET A 1 129 ? -1.624 -4.402 -22.837 1.00 66.50 129 MET A O 1
ATOM 1065 N N . ASN A 1 130 ? -3.437 -3.890 -24.089 1.00 69.19 130 ASN A N 1
ATOM 1066 C CA . ASN A 1 130 ? -2.778 -3.075 -25.115 1.00 69.19 130 ASN A CA 1
ATOM 1067 C C . ASN A 1 130 ? -3.161 -1.584 -25.027 1.00 69.19 130 ASN A C 1
ATOM 1069 O O . ASN A 1 130 ? -3.089 -0.870 -26.023 1.00 69.19 130 ASN A O 1
ATOM 1073 N N . GLY A 1 131 ? -3.637 -1.126 -23.867 1.00 68.44 131 GLY A N 1
ATOM 1074 C CA . GLY A 1 131 ? -3.969 0.278 -23.643 1.00 68.44 131 GLY A CA 1
ATOM 1075 C C . GLY A 1 131 ? -2.723 1.161 -23.662 1.00 68.44 131 GLY A C 1
ATOM 1076 O O . GLY A 1 131 ? -1.646 0.748 -23.221 1.00 68.44 131 GLY A O 1
ATOM 1077 N N . ASP A 1 132 ? -2.872 2.378 -24.181 1.00 69.44 132 ASP A N 1
ATOM 1078 C CA . ASP A 1 132 ? -1.841 3.405 -24.079 1.00 69.44 132 ASP A CA 1
ATOM 1079 C C . ASP A 1 132 ? -1.967 4.099 -22.715 1.00 69.44 132 ASP A C 1
ATOM 1081 O O . ASP A 1 132 ? -2.821 4.960 -22.512 1.00 69.44 132 ASP A O 1
ATOM 1085 N N . TYR A 1 133 ? -1.136 3.662 -21.768 1.00 69.94 133 TYR A N 1
ATOM 1086 C CA . TYR A 1 133 ? -1.063 4.202 -20.407 1.00 69.94 133 TYR A CA 1
ATOM 1087 C C . TYR A 1 133 ? 0.150 5.091 -20.199 1.00 69.94 133 TYR A C 1
ATOM 1089 O O . TYR A 1 133 ? 0.593 5.265 -19.065 1.00 69.94 133 TYR A O 1
ATOM 1097 N N . ASN A 1 134 ? 0.719 5.646 -21.273 1.00 65.56 134 ASN A N 1
ATOM 1098 C CA . ASN A 1 134 ? 1.767 6.636 -21.110 1.00 65.56 134 ASN A CA 1
ATOM 1099 C C . ASN A 1 134 ? 1.215 7.771 -20.234 1.00 65.56 134 ASN A C 1
ATOM 1101 O O . ASN A 1 134 ? 0.276 8.467 -20.615 1.00 65.56 134 ASN A O 1
ATOM 1105 N N . VAL A 1 135 ? 1.773 7.936 -19.031 1.00 61.09 135 VAL A N 1
ATOM 1106 C CA . VAL A 1 135 ? 1.650 9.187 -18.273 1.00 61.09 135 VAL A CA 1
ATOM 1107 C C . VAL A 1 135 ? 2.056 10.304 -19.236 1.00 61.09 135 VAL A C 1
ATOM 1109 O O . VAL A 1 135 ? 2.954 10.077 -20.053 1.00 61.09 135 VAL A O 1
ATOM 1112 N N . GLU A 1 136 ? 1.390 11.464 -19.202 1.00 55.97 136 GLU A N 1
ATOM 1113 C CA . GLU A 1 136 ? 1.877 12.633 -19.938 1.00 55.97 136 GLU A CA 1
ATOM 1114 C C . GLU A 1 136 ? 3.319 12.887 -19.503 1.00 55.97 136 GLU A C 1
ATOM 1116 O O . GLU A 1 136 ? 3.594 13.392 -18.413 1.00 55.97 136 GLU A O 1
ATOM 1121 N N . ASP A 1 137 ? 4.247 12.410 -20.326 1.00 57.47 137 ASP A N 1
ATOM 1122 C CA . ASP A 1 137 ? 5.657 12.445 -20.012 1.00 57.47 137 ASP A CA 1
ATOM 1123 C C . ASP A 1 137 ? 6.087 13.886 -20.249 1.00 57.47 137 ASP A C 1
ATOM 1125 O O . ASP A 1 137 ? 6.349 14.309 -21.375 1.00 57.47 137 ASP A O 1
ATOM 1129 N N . THR A 1 138 ? 6.034 14.674 -19.177 1.00 58.88 138 THR A N 1
ATOM 1130 C CA . THR A 1 138 ? 6.552 16.045 -19.154 1.00 58.88 138 THR A CA 1
ATOM 1131 C C . THR A 1 138 ? 8.074 16.056 -19.287 1.00 58.88 138 THR A C 1
ATOM 1133 O O . THR A 1 138 ? 8.664 17.113 -19.535 1.00 58.88 138 THR A O 1
ATOM 1136 N N . ASP A 1 139 ? 8.723 14.891 -19.159 1.00 66.88 139 ASP A N 1
ATOM 1137 C CA . ASP A 1 139 ? 10.144 14.763 -19.409 1.00 66.88 139 ASP A CA 1
ATOM 1138 C C . ASP A 1 139 ? 10.437 14.983 -20.896 1.00 66.88 139 ASP A C 1
ATOM 1140 O O . ASP A 1 139 ? 9.782 14.474 -21.808 1.00 66.88 139 ASP A O 1
ATOM 1144 N N . LYS A 1 140 ? 11.491 15.759 -21.142 1.00 72.12 140 LYS A N 1
ATOM 1145 C CA . LYS A 1 140 ? 11.984 16.007 -22.493 1.00 72.12 140 LYS A CA 1
ATOM 1146 C C . LYS A 1 140 ? 12.383 14.684 -23.147 1.00 72.12 140 LYS A C 1
ATOM 1148 O O . LYS A 1 140 ? 13.014 13.838 -22.504 1.00 72.12 140 LYS A O 1
ATOM 1153 N N . THR A 1 141 ? 12.079 14.557 -24.440 1.00 71.31 141 THR A N 1
ATOM 1154 C CA . THR A 1 141 ? 12.600 13.487 -25.299 1.00 71.31 141 THR A CA 1
ATOM 1155 C C . THR A 1 141 ? 14.100 13.333 -25.074 1.00 71.31 141 THR A C 1
ATOM 1157 O O . THR A 1 141 ? 14.816 14.330 -24.924 1.00 71.31 141 THR A O 1
ATOM 1160 N N . ILE A 1 142 ? 14.579 12.089 -25.012 1.00 81.50 142 ILE A N 1
ATOM 1161 C CA . ILE A 1 142 ? 16.005 11.859 -24.822 1.00 81.50 142 ILE A CA 1
ATOM 1162 C C . ILE A 1 142 ? 16.814 12.475 -25.967 1.00 81.50 142 ILE A C 1
ATOM 1164 O O . ILE A 1 142 ? 16.464 12.346 -27.133 1.00 81.50 142 ILE A O 1
ATOM 1168 N N . ASN A 1 143 ? 17.929 13.107 -25.614 1.00 86.69 143 ASN A N 1
ATOM 1169 C CA . ASN A 1 143 ? 18.982 13.478 -26.547 1.00 86.69 143 ASN A CA 1
ATOM 1170 C C . ASN A 1 143 ? 20.231 12.714 -26.110 1.00 86.69 143 ASN A C 1
ATOM 1172 O O . ASN A 1 143 ? 20.882 13.091 -25.130 1.00 86.69 143 ASN A O 1
ATOM 1176 N N . ILE A 1 144 ? 20.487 11.569 -26.747 1.00 90.38 144 ILE A N 1
ATOM 1177 C CA . ILE A 1 144 ? 21.653 10.752 -26.409 1.00 90.38 144 ILE A CA 1
ATOM 1178 C C . ILE A 1 144 ? 22.926 11.486 -26.826 1.00 90.38 144 ILE A C 1
ATOM 1180 O O . ILE A 1 144 ? 22.980 12.103 -27.881 1.00 90.38 144 ILE A O 1
ATOM 1184 N N . THR A 1 145 ? 23.957 11.424 -25.989 1.00 93.25 145 THR A N 1
ATOM 1185 C CA . THR A 1 145 ? 25.250 12.053 -26.271 1.00 93.25 145 THR A CA 1
ATOM 1186 C C . THR A 1 145 ? 26.217 11.035 -26.875 1.00 93.25 145 THR A C 1
ATOM 1188 O O . THR A 1 145 ? 26.087 9.835 -26.619 1.00 93.25 145 THR A O 1
ATOM 1191 N N . ILE A 1 146 ? 27.222 11.491 -27.631 1.00 94.50 146 ILE A N 1
ATOM 1192 C CA . ILE A 1 146 ? 28.282 10.608 -28.154 1.00 94.50 146 ILE A CA 1
ATOM 1193 C C . ILE A 1 146 ? 28.933 9.781 -27.028 1.00 94.50 146 ILE A C 1
ATOM 1195 O O . ILE A 1 146 ? 28.996 8.566 -27.180 1.00 94.50 146 ILE A O 1
ATOM 1199 N N . PRO A 1 147 ? 29.319 10.350 -25.862 1.00 96.06 147 PRO A N 1
ATOM 1200 C CA . PRO A 1 147 ? 29.866 9.554 -24.759 1.00 96.06 147 PRO A CA 1
ATOM 1201 C C . PRO A 1 147 ? 28.918 8.464 -24.248 1.00 96.06 147 PRO A C 1
ATOM 1203 O O . PRO A 1 147 ? 29.356 7.361 -23.931 1.00 96.06 147 PRO A O 1
ATOM 1206 N N . TYR A 1 148 ? 27.612 8.751 -24.183 1.00 94.44 148 TYR A N 1
ATOM 1207 C CA . TYR A 1 148 ? 26.621 7.749 -23.799 1.00 94.44 148 TYR A CA 1
ATOM 1208 C C . TYR A 1 148 ? 26.571 6.602 -24.812 1.00 94.44 148 TYR A C 1
ATOM 1210 O O . TYR A 1 148 ? 26.546 5.435 -24.422 1.00 94.44 148 TYR A O 1
ATOM 1218 N N . TRP A 1 149 ? 26.568 6.931 -26.105 1.00 96.00 149 TRP A N 1
ATOM 1219 C CA . TRP A 1 149 ? 26.571 5.942 -27.177 1.00 96.00 149 TRP A CA 1
ATOM 1220 C C . TRP A 1 149 ? 27.852 5.103 -27.188 1.00 96.00 149 TRP A C 1
ATOM 1222 O O . TRP A 1 149 ? 27.763 3.880 -27.252 1.00 96.00 149 TRP A O 1
ATOM 1232 N N . THR A 1 150 ? 29.022 5.724 -27.025 1.00 96.81 150 THR A N 1
ATOM 1233 C CA . THR A 1 150 ? 30.309 5.023 -26.923 1.00 96.81 150 THR A CA 1
ATOM 1234 C C . THR A 1 150 ? 30.293 3.992 -25.798 1.00 96.81 150 THR A C 1
ATOM 1236 O O . THR A 1 150 ? 30.537 2.815 -26.050 1.00 96.81 150 THR A O 1
ATOM 1239 N N . ALA A 1 151 ? 29.872 4.390 -24.593 1.00 95.62 151 ALA A N 1
ATOM 1240 C CA . ALA A 1 151 ? 29.769 3.473 -23.456 1.00 95.62 151 ALA A CA 1
ATOM 1241 C C . ALA A 1 151 ? 28.782 2.315 -23.708 1.00 95.62 151 ALA A C 1
ATOM 1243 O O . ALA A 1 151 ? 28.943 1.211 -23.185 1.00 95.62 151 ALA A O 1
ATOM 1244 N N . LYS A 1 152 ? 27.732 2.545 -24.509 1.00 94.62 152 LYS A N 1
ATOM 1245 C CA . LYS A 1 152 ? 26.790 1.493 -24.908 1.00 94.62 152 LYS A CA 1
ATOM 1246 C C . LYS A 1 152 ? 27.406 0.512 -25.895 1.00 94.62 152 LYS A C 1
ATOM 1248 O O . LYS A 1 152 ? 27.281 -0.688 -25.674 1.00 94.62 152 LYS A O 1
ATOM 1253 N N . VAL A 1 153 ? 28.075 1.008 -26.933 1.00 95.44 153 VAL A N 1
ATOM 1254 C CA . VAL A 1 153 ? 28.776 0.183 -27.927 1.00 95.44 153 VAL A CA 1
ATOM 1255 C C . VAL A 1 153 ? 29.817 -0.711 -27.252 1.00 95.44 153 VAL A C 1
ATOM 1257 O O . VAL A 1 153 ? 29.813 -1.919 -27.481 1.00 95.44 153 VAL A O 1
ATOM 1260 N N . GLU A 1 154 ? 30.634 -0.150 -26.358 1.00 95.06 154 GLU A N 1
ATOM 1261 C CA . GLU A 1 154 ? 31.614 -0.906 -25.564 1.00 95.06 154 GLU A CA 1
ATOM 1262 C C . GLU A 1 154 ? 30.938 -2.017 -24.749 1.00 95.06 154 GLU A C 1
ATOM 1264 O O . GLU A 1 154 ? 31.325 -3.182 -24.837 1.00 95.06 154 GLU A O 1
ATOM 1269 N N . SER A 1 155 ? 29.847 -1.694 -24.047 1.00 93.31 155 SER A N 1
ATOM 1270 C CA . SER A 1 155 ? 29.089 -2.688 -23.283 1.00 93.31 155 SER A CA 1
ATOM 1271 C C . SER A 1 155 ? 28.502 -3.805 -24.156 1.00 93.31 155 SER A C 1
ATOM 1273 O O . SER A 1 155 ? 28.469 -4.958 -23.725 1.00 93.31 155 SER A O 1
ATOM 1275 N N . TYR A 1 156 ? 28.029 -3.509 -25.371 1.00 93.94 156 TYR A N 1
ATOM 1276 C CA . TYR A 1 156 ? 27.512 -4.537 -26.284 1.00 93.94 156 TYR A CA 1
ATOM 1277 C C . TYR A 1 156 ? 28.619 -5.483 -26.754 1.00 93.94 156 TYR A C 1
ATOM 1279 O O . TYR A 1 156 ? 28.410 -6.697 -26.781 1.00 93.94 156 TYR A O 1
ATOM 1287 N N . ILE A 1 157 ? 29.802 -4.943 -27.060 1.00 92.69 157 ILE A N 1
ATOM 1288 C CA . ILE A 1 157 ? 30.982 -5.729 -27.436 1.00 92.69 157 ILE A CA 1
ATOM 1289 C C . ILE A 1 157 ? 31.374 -6.671 -26.293 1.00 92.69 157 ILE A C 1
ATOM 1291 O O . ILE A 1 157 ? 31.508 -7.871 -26.520 1.00 92.69 157 ILE A O 1
ATOM 1295 N N . GLU A 1 158 ? 31.471 -6.168 -25.061 1.00 92.75 158 GLU A N 1
ATOM 1296 C CA . GLU A 1 158 ? 31.784 -6.992 -23.886 1.00 92.75 158 GLU A CA 1
ATOM 1297 C C . GLU A 1 158 ? 30.758 -8.116 -23.669 1.00 92.75 158 GLU A C 1
ATOM 1299 O O . GLU A 1 158 ? 31.116 -9.263 -23.388 1.00 92.75 158 GLU A O 1
ATOM 1304 N N . GLN A 1 159 ? 29.464 -7.811 -23.813 1.00 89.81 159 GLN A N 1
ATOM 1305 C CA . GLN A 1 159 ? 28.388 -8.794 -23.662 1.00 89.81 159 GLN A CA 1
ATOM 1306 C C . GLN A 1 159 ? 28.445 -9.908 -24.711 1.00 89.81 159 GLN A C 1
ATOM 1308 O O . GLN A 1 159 ? 28.129 -11.063 -24.403 1.00 89.81 159 GLN A O 1
ATOM 1313 N N . ASP A 1 160 ? 28.793 -9.559 -25.946 1.00 92.06 160 ASP A N 1
ATOM 1314 C CA . ASP A 1 160 ? 28.899 -10.504 -27.053 1.00 92.06 160 ASP A CA 1
ATOM 1315 C C . ASP A 1 160 ? 30.165 -11.354 -26.934 1.00 92.06 160 ASP A C 1
ATOM 1317 O O . ASP A 1 160 ? 30.077 -12.579 -27.028 1.00 92.06 160 ASP A O 1
ATOM 1321 N N . GLN A 1 161 ? 31.300 -10.745 -26.582 1.00 91.56 161 GLN A N 1
ATOM 1322 C CA . GLN A 1 161 ? 32.557 -11.447 -26.305 1.00 91.56 161 GLN A CA 1
ATOM 1323 C C . GLN A 1 161 ? 32.417 -12.442 -25.151 1.00 91.56 161 GLN A C 1
ATOM 1325 O O . GLN A 1 161 ? 32.811 -13.597 -25.281 1.00 91.56 161 GLN A O 1
ATOM 1330 N N . LYS A 1 162 ? 31.773 -12.048 -24.042 1.00 91.94 162 LYS A N 1
ATOM 1331 C CA . LYS A 1 162 ? 31.536 -12.932 -22.884 1.00 91.94 162 LYS A CA 1
ATOM 1332 C C . LYS A 1 162 ? 30.729 -14.188 -23.236 1.00 91.94 162 LYS A C 1
ATOM 1334 O O . LYS A 1 162 ? 30.762 -15.175 -22.502 1.00 91.94 162 LYS A O 1
ATOM 1339 N N . LYS A 1 163 ? 29.966 -14.148 -24.328 1.00 90.62 163 LYS A N 1
ATOM 1340 C CA . LYS A 1 163 ? 29.150 -15.258 -24.830 1.00 90.62 163 LYS A CA 1
ATOM 1341 C C . LYS A 1 163 ? 29.702 -15.855 -26.129 1.00 90.62 163 LYS A C 1
ATOM 1343 O O . LYS A 1 163 ? 28.996 -16.633 -26.757 1.00 90.62 163 LYS A O 1
ATOM 1348 N N . ASN A 1 164 ? 30.944 -15.527 -26.499 1.00 92.44 164 ASN A N 1
ATOM 1349 C CA . ASN A 1 164 ? 31.627 -16.000 -27.706 1.00 92.44 164 ASN A CA 1
ATOM 1350 C C . ASN A 1 164 ? 30.828 -15.771 -29.003 1.00 92.44 164 ASN A C 1
ATOM 1352 O O . ASN A 1 164 ? 30.843 -16.611 -29.901 1.00 92.44 164 ASN A O 1
ATOM 1356 N N . ARG A 1 165 ? 30.110 -14.646 -29.099 1.00 91.62 165 ARG A N 1
ATOM 1357 C CA . ARG A 1 165 ? 29.369 -14.271 -30.311 1.00 91.62 165 ARG A CA 1
ATOM 1358 C C . ARG A 1 165 ? 30.264 -13.518 -31.286 1.00 91.62 165 ARG A C 1
ATOM 1360 O O . ARG A 1 165 ? 31.158 -12.783 -30.870 1.00 91.62 165 ARG A O 1
ATOM 1367 N N . ASP A 1 166 ? 29.976 -13.655 -32.578 1.00 90.12 166 ASP A N 1
ATOM 1368 C CA . ASP A 1 166 ? 30.635 -12.859 -33.613 1.00 90.12 166 ASP A CA 1
ATOM 1369 C C . ASP A 1 166 ? 30.262 -11.376 -33.470 1.00 90.12 166 ASP A C 1
ATOM 1371 O O . ASP A 1 166 ? 29.094 -11.001 -33.592 1.00 90.12 166 ASP A O 1
ATOM 1375 N N . SER A 1 167 ? 31.269 -10.539 -33.216 1.00 87.19 167 SER A N 1
ATOM 1376 C CA . SER A 1 167 ? 31.139 -9.088 -33.086 1.00 87.19 167 SER A CA 1
ATOM 1377 C C . SER A 1 167 ? 31.611 -8.323 -34.327 1.00 87.19 167 SER A C 1
ATOM 1379 O O . SER A 1 167 ? 31.642 -7.094 -34.302 1.00 87.19 167 SER A O 1
ATOM 1381 N N . SER A 1 168 ? 31.996 -9.009 -35.412 1.00 89.50 168 SER A N 1
ATOM 1382 C CA . SER A 1 168 ? 32.551 -8.388 -36.628 1.00 89.50 168 SER A CA 1
ATOM 1383 C C . SER A 1 168 ? 31.600 -7.388 -37.297 1.00 89.50 168 SER A C 1
ATOM 1385 O O . SER A 1 168 ? 32.045 -6.440 -37.941 1.00 89.50 168 SER A O 1
ATOM 1387 N N . LYS A 1 169 ? 30.289 -7.588 -37.120 1.00 93.00 169 LYS A N 1
ATOM 1388 C CA . LYS A 1 169 ? 29.212 -6.752 -37.673 1.00 93.00 169 LYS A CA 1
ATOM 1389 C C . LYS A 1 169 ? 28.434 -5.985 -36.605 1.00 93.00 169 LYS A C 1
ATOM 1391 O O . LYS A 1 169 ? 27.307 -5.561 -36.868 1.00 93.00 169 LYS A O 1
ATOM 1396 N N . ASN A 1 170 ? 28.984 -5.855 -35.399 1.00 94.00 170 ASN A N 1
ATOM 1397 C CA . ASN A 1 170 ? 28.310 -5.123 -34.335 1.00 94.00 170 ASN A CA 1
ATOM 1398 C C . ASN A 1 170 ? 28.147 -3.644 -34.688 1.00 94.00 170 ASN A C 1
ATOM 1400 O O . ASN A 1 170 ? 28.920 -3.074 -35.459 1.00 94.00 170 ASN A O 1
ATOM 1404 N N . VAL A 1 171 ? 27.142 -3.021 -34.077 1.00 95.44 171 VAL A N 1
ATOM 1405 C CA . VAL A 1 171 ? 26.991 -1.567 -34.077 1.00 95.44 171 VAL A CA 1
ATOM 1406 C C . VAL A 1 171 ? 28.267 -0.897 -33.573 1.00 95.44 171 VAL A C 1
ATOM 1408 O O . VAL A 1 171 ? 28.935 -1.383 -32.659 1.00 95.44 171 VAL A O 1
ATOM 1411 N N . THR A 1 172 ? 28.594 0.240 -34.170 1.00 96.38 172 THR A N 1
ATOM 1412 C CA . THR A 1 172 ? 29.830 0.978 -33.911 1.00 96.38 172 THR A CA 1
ATOM 1413 C C . THR A 1 172 ? 29.538 2.404 -33.454 1.00 96.38 172 THR A C 1
ATOM 1415 O O . THR A 1 172 ? 28.417 2.907 -33.549 1.00 96.38 172 THR A O 1
ATOM 1418 N N . ILE A 1 173 ? 30.573 3.107 -32.990 1.00 95.88 173 ILE A N 1
ATOM 1419 C CA . ILE A 1 173 ? 30.468 4.526 -32.618 1.00 95.88 173 ILE A CA 1
ATOM 1420 C C . ILE A 1 173 ? 29.996 5.375 -33.815 1.00 95.88 173 ILE A C 1
ATOM 1422 O O . ILE A 1 173 ? 29.237 6.322 -33.622 1.00 95.88 173 ILE A O 1
ATOM 1426 N N . ALA A 1 174 ? 30.360 4.997 -35.048 1.00 96.81 174 ALA A N 1
ATOM 1427 C CA . ALA A 1 174 ? 29.954 5.695 -36.271 1.00 96.81 174 ALA A CA 1
ATOM 1428 C C . ALA A 1 174 ? 28.437 5.645 -36.531 1.00 96.81 174 ALA A C 1
ATOM 1430 O O . ALA A 1 174 ? 27.907 6.486 -37.253 1.00 96.81 174 ALA A O 1
ATOM 1431 N N . ASP A 1 175 ? 27.719 4.712 -35.901 1.00 96.56 175 ASP A N 1
ATOM 1432 C CA . ASP A 1 175 ? 26.269 4.559 -36.052 1.00 96.56 175 ASP A CA 1
ATOM 1433 C C . ASP A 1 175 ? 25.456 5.510 -35.160 1.00 96.56 175 ASP A C 1
ATOM 1435 O O . ASP A 1 175 ? 24.231 5.405 -35.088 1.00 96.56 175 ASP A O 1
ATOM 1439 N N . TYR A 1 176 ? 26.131 6.442 -34.484 1.00 96.44 176 TYR A N 1
ATOM 1440 C CA . TYR A 1 176 ? 25.545 7.367 -33.519 1.00 96.44 176 TYR A CA 1
ATOM 1441 C C . TYR A 1 176 ? 24.315 8.114 -34.048 1.00 96.44 176 TYR A C 1
ATOM 1443 O O . TYR A 1 176 ? 23.265 8.060 -33.411 1.00 96.44 176 TYR A O 1
ATOM 1451 N N . GLU A 1 177 ? 24.415 8.779 -35.204 1.00 95.88 177 GLU A N 1
ATOM 1452 C CA . GLU A 1 177 ? 23.310 9.600 -35.730 1.00 95.88 177 GLU A CA 1
ATOM 1453 C C . GLU A 1 177 ? 22.071 8.753 -36.042 1.00 95.88 177 GLU A C 1
ATOM 1455 O O . GLU A 1 177 ? 20.952 9.134 -35.702 1.00 95.88 177 GLU A O 1
ATOM 1460 N N . TYR A 1 178 ? 22.277 7.551 -36.590 1.00 95.50 178 TYR A N 1
ATOM 1461 C CA . TYR A 1 178 ? 21.194 6.613 -36.874 1.00 95.50 178 TYR A CA 1
ATOM 1462 C C . TYR A 1 178 ? 20.444 6.218 -35.595 1.00 95.50 178 TYR A C 1
ATOM 1464 O O . TYR A 1 178 ? 19.217 6.301 -35.534 1.00 95.50 178 TYR A O 1
ATOM 1472 N N . PHE A 1 179 ? 21.168 5.810 -34.547 1.00 95.06 179 PHE A N 1
ATOM 1473 C CA . PHE A 1 179 ? 20.534 5.374 -33.301 1.00 95.06 179 PHE A CA 1
ATOM 1474 C C . PHE A 1 179 ? 19.988 6.533 -32.468 1.00 95.06 179 PHE A C 1
ATOM 1476 O O . PHE A 1 179 ? 18.999 6.354 -31.758 1.00 95.06 179 PHE A O 1
ATOM 1483 N N . LYS A 1 180 ? 20.569 7.728 -32.581 1.00 94.38 180 LYS A N 1
ATOM 1484 C CA . LYS A 1 180 ? 20.014 8.939 -31.978 1.00 94.38 180 LYS A CA 1
ATOM 1485 C C . LYS A 1 180 ? 18.632 9.239 -32.548 1.00 94.38 180 LYS A C 1
ATOM 1487 O O . LYS A 1 180 ? 17.675 9.335 -31.785 1.00 94.38 180 LYS A O 1
ATOM 1492 N N . GLU A 1 181 ? 18.515 9.288 -33.873 1.00 93.62 181 GLU A N 1
ATOM 1493 C CA . GLU A 1 181 ? 17.234 9.496 -34.549 1.00 93.62 181 GLU A CA 1
ATOM 1494 C C . GLU A 1 181 ? 16.234 8.371 -34.228 1.00 93.62 181 GLU A C 1
ATOM 1496 O O . GLU A 1 181 ? 15.053 8.630 -33.979 1.00 93.62 181 GLU A O 1
ATOM 1501 N N . LEU A 1 182 ? 16.708 7.119 -34.163 1.00 93.88 182 LEU A N 1
ATOM 1502 C CA . LEU A 1 182 ? 15.890 5.965 -33.791 1.00 93.88 182 LEU A CA 1
ATOM 1503 C C . LEU A 1 182 ? 15.258 6.137 -32.403 1.00 93.88 182 LEU A C 1
ATOM 1505 O O . LEU A 1 182 ? 14.053 5.942 -32.259 1.00 93.88 182 LEU A O 1
ATOM 1509 N N . PHE A 1 183 ? 16.039 6.511 -31.385 1.00 92.94 183 PHE A N 1
ATOM 1510 C CA . PHE A 1 183 ? 15.527 6.684 -30.021 1.00 92.94 183 PHE A CA 1
ATOM 1511 C C . PHE A 1 183 ? 14.680 7.951 -29.844 1.00 92.94 183 PHE A C 1
ATOM 1513 O O . PHE A 1 183 ? 13.846 7.996 -28.941 1.00 92.94 183 PHE A O 1
ATOM 1520 N N . GLU A 1 184 ? 14.856 8.966 -30.689 1.00 89.69 184 GLU A N 1
ATOM 1521 C CA . GLU A 1 184 ? 14.000 10.157 -30.689 1.00 89.69 184 GLU A CA 1
ATOM 1522 C C . GLU A 1 184 ? 12.618 9.874 -31.300 1.00 89.69 184 GLU A C 1
ATOM 1524 O O . GLU A 1 184 ? 11.606 10.382 -30.808 1.00 89.69 184 GLU A O 1
ATOM 1529 N N . LYS A 1 185 ? 12.561 9.059 -32.362 1.00 88.62 185 LYS A N 1
ATOM 1530 C CA . LYS A 1 185 ? 11.326 8.796 -33.122 1.00 88.62 185 LYS A CA 1
ATOM 1531 C C . LYS A 1 185 ? 10.568 7.555 -32.666 1.00 88.62 185 LYS A C 1
ATOM 1533 O O . LYS A 1 185 ? 9.342 7.519 -32.772 1.00 88.62 185 LYS A O 1
ATOM 1538 N N . GLN A 1 186 ? 11.274 6.528 -32.205 1.00 89.81 186 GLN A N 1
ATOM 1539 C CA . GLN A 1 186 ? 10.673 5.253 -31.828 1.00 89.81 186 GLN A CA 1
ATOM 1540 C C . GLN A 1 186 ? 10.469 5.126 -30.319 1.00 89.81 186 GLN A C 1
ATOM 1542 O O . GLN A 1 186 ? 10.960 5.902 -29.501 1.00 89.81 186 GLN A O 1
ATOM 1547 N N . ARG A 1 187 ? 9.700 4.105 -29.953 1.00 87.88 187 ARG A N 1
ATOM 1548 C CA . ARG A 1 187 ? 9.403 3.724 -28.573 1.00 87.88 187 ARG A CA 1
ATOM 1549 C C . ARG A 1 187 ? 10.037 2.378 -28.274 1.00 87.88 187 ARG A C 1
ATOM 1551 O O . ARG A 1 187 ? 10.409 1.640 -29.184 1.00 87.88 187 ARG A O 1
ATOM 1558 N N . CYS A 1 188 ? 10.136 2.042 -26.994 1.00 88.31 188 CYS A N 1
ATOM 1559 C CA . CYS A 1 188 ? 10.572 0.711 -26.599 1.00 88.31 188 CYS A CA 1
ATOM 1560 C C . CYS A 1 188 ? 9.643 -0.352 -27.190 1.00 88.31 188 CYS A C 1
ATOM 1562 O O . CYS A 1 188 ? 8.436 -0.311 -26.962 1.00 88.31 188 CYS A O 1
ATOM 1564 N N . TYR A 1 189 ? 10.213 -1.337 -27.883 1.00 88.44 189 TYR A N 1
ATOM 1565 C CA . TYR A 1 189 ? 9.425 -2.358 -28.572 1.00 88.44 189 TYR A CA 1
ATOM 1566 C C . TYR A 1 189 ? 8.648 -3.297 -27.620 1.00 88.44 189 TYR A C 1
ATOM 1568 O O . TYR A 1 189 ? 7.668 -3.908 -28.033 1.00 88.44 189 TYR A O 1
ATOM 1576 N N . ILE A 1 190 ? 9.048 -3.392 -26.341 1.00 83.62 190 ILE A N 1
ATOM 1577 C CA . ILE A 1 190 ? 8.397 -4.246 -25.327 1.00 83.62 190 ILE A CA 1
ATOM 1578 C C . ILE A 1 190 ? 7.290 -3.493 -24.573 1.00 83.62 190 ILE A C 1
ATOM 1580 O O . ILE A 1 190 ? 6.157 -3.967 -24.469 1.00 83.62 190 ILE A O 1
ATOM 1584 N N . CYS A 1 191 ? 7.598 -2.319 -24.013 1.00 80.50 191 CYS A N 1
ATOM 1585 C CA . CYS A 1 191 ? 6.645 -1.577 -23.178 1.00 80.50 191 CYS A CA 1
ATOM 1586 C C . CYS A 1 191 ? 5.961 -0.399 -23.865 1.00 80.50 191 CYS A C 1
ATOM 1588 O O . CYS A 1 191 ? 5.100 0.226 -23.254 1.00 80.50 191 CYS A O 1
ATOM 1590 N N . ASN A 1 192 ? 6.340 -0.070 -25.100 1.00 81.75 192 ASN A N 1
ATOM 1591 C CA . ASN A 1 192 ? 5.807 1.055 -25.870 1.00 81.75 192 ASN A CA 1
ATOM 1592 C C . ASN A 1 192 ? 6.026 2.450 -25.231 1.00 81.75 192 ASN A C 1
ATOM 1594 O O . ASN A 1 192 ? 5.424 3.451 -25.631 1.00 81.75 192 ASN A O 1
ATOM 1598 N N . CYS A 1 193 ? 6.919 2.545 -24.243 1.00 80.94 193 CYS A N 1
ATOM 1599 C CA . CYS A 1 193 ? 7.272 3.804 -23.587 1.00 80.94 193 CYS A CA 1
ATOM 1600 C C . CYS A 1 193 ? 8.239 4.631 -24.447 1.00 80.94 193 CYS A C 1
ATOM 1602 O O . CYS A 1 193 ? 9.083 4.067 -25.151 1.00 80.94 193 CYS A O 1
ATOM 1604 N N . LYS A 1 194 ? 8.161 5.964 -24.341 1.00 86.44 194 LYS A N 1
ATOM 1605 C CA . LYS A 1 194 ? 9.171 6.876 -24.904 1.00 86.44 194 LYS A CA 1
ATOM 1606 C C . LYS A 1 194 ? 10.500 6.737 -24.167 1.00 86.44 194 LYS A C 1
ATOM 1608 O O . LYS A 1 194 ? 10.530 6.361 -22.994 1.00 86.44 194 LYS A O 1
ATOM 1613 N N . PHE A 1 195 ? 11.593 7.061 -24.847 1.00 88.44 195 PHE A N 1
ATOM 1614 C CA . PHE A 1 195 ? 12.914 7.095 -24.233 1.00 88.44 195 PHE A CA 1
ATOM 1615 C C . PHE A 1 195 ? 13.186 8.451 -23.585 1.00 88.44 195 PHE A C 1
ATOM 1617 O O . PHE A 1 195 ? 13.046 9.500 -24.215 1.00 88.44 195 PHE A O 1
ATOM 1624 N N . THR A 1 196 ? 13.610 8.412 -22.324 1.00 87.50 196 THR A N 1
ATOM 1625 C CA . THR A 1 196 ? 13.970 9.584 -21.513 1.00 87.50 196 THR A CA 1
ATOM 1626 C C . THR A 1 196 ? 15.206 9.268 -20.674 1.00 87.50 196 THR A C 1
ATOM 1628 O O . THR A 1 196 ? 15.694 8.137 -20.647 1.00 87.50 196 THR A O 1
ATOM 1631 N N . TRP A 1 197 ? 15.746 10.244 -19.944 1.00 84.88 197 TRP A N 1
ATOM 1632 C CA . TRP A 1 197 ? 16.862 9.974 -19.026 1.00 84.88 197 TRP A CA 1
ATOM 1633 C C . TRP A 1 197 ? 16.477 9.107 -17.820 1.00 84.88 197 TRP A C 1
ATOM 1635 O O . TRP A 1 197 ? 17.367 8.484 -17.226 1.00 84.88 197 TRP A O 1
ATOM 1645 N N . LYS A 1 198 ? 15.178 9.038 -17.491 1.00 82.94 198 LYS A N 1
ATOM 1646 C CA . LYS A 1 198 ? 14.616 8.060 -16.551 1.00 82.94 198 LYS A CA 1
ATOM 1647 C C . LYS A 1 198 ? 14.458 6.709 -17.252 1.00 82.94 198 LYS A C 1
ATOM 1649 O O . LYS A 1 198 ? 15.082 5.736 -16.845 1.00 82.94 198 LYS A O 1
ATOM 1654 N N . ASN A 1 199 ? 13.761 6.675 -18.389 1.00 83.81 199 ASN A N 1
ATOM 1655 C CA . ASN A 1 199 ? 13.600 5.471 -19.203 1.00 83.81 199 ASN A CA 1
ATOM 1656 C C . ASN A 1 199 ? 14.681 5.357 -20.295 1.00 83.81 199 ASN A C 1
ATOM 1658 O O . ASN A 1 199 ? 14.418 5.557 -21.486 1.00 83.81 199 ASN A O 1
ATOM 1662 N N . ARG A 1 200 ? 15.922 5.075 -19.883 1.00 90.12 200 ARG A N 1
ATOM 1663 C CA . ARG A 1 200 ? 17.090 5.148 -20.779 1.00 90.12 200 ARG A CA 1
ATOM 1664 C C . ARG A 1 200 ? 17.038 4.097 -21.896 1.00 90.12 200 ARG A C 1
ATOM 1666 O O . ARG A 1 200 ? 16.776 2.929 -21.592 1.00 90.12 200 ARG A O 1
ATOM 1673 N N . PRO A 1 201 ? 17.365 4.461 -23.148 1.00 92.94 201 PRO A N 1
ATOM 1674 C CA . PRO A 1 201 ? 17.389 3.533 -24.262 1.00 92.94 201 PRO A CA 1
ATOM 1675 C C . PRO A 1 201 ? 18.553 2.548 -24.160 1.00 92.94 201 PRO A C 1
ATOM 1677 O O . PRO A 1 201 ? 19.576 2.765 -23.504 1.00 92.94 201 PRO A O 1
ATOM 1680 N N . THR A 1 202 ? 18.380 1.424 -24.824 1.00 93.50 202 THR A N 1
ATOM 1681 C CA . THR A 1 202 ? 19.366 0.372 -25.012 1.00 93.50 202 THR A CA 1
ATOM 1682 C C . THR A 1 202 ? 18.972 -0.405 -26.265 1.00 93.50 202 THR A C 1
ATOM 1684 O O . THR A 1 202 ? 17.859 -0.255 -26.775 1.00 93.50 202 THR A O 1
ATOM 1687 N N . LEU A 1 203 ? 19.881 -1.224 -26.768 1.00 93.81 203 LEU A N 1
ATOM 1688 C CA . LEU A 1 203 ? 19.594 -2.154 -27.845 1.00 93.81 203 LEU A CA 1
ATOM 1689 C C . LEU A 1 203 ? 19.424 -3.541 -27.256 1.00 93.81 203 LEU A C 1
ATOM 1691 O O . LEU A 1 203 ? 20.219 -3.982 -26.424 1.00 93.81 203 LEU A O 1
ATOM 1695 N N . ASP A 1 204 ? 18.353 -4.191 -27.675 1.00 90.88 204 ASP A N 1
ATOM 1696 C CA . ASP A 1 204 ? 18.079 -5.572 -27.337 1.00 90.88 204 ASP A CA 1
ATOM 1697 C C . ASP A 1 204 ? 18.167 -6.429 -28.596 1.00 90.88 204 ASP A C 1
ATOM 1699 O O . ASP A 1 204 ? 17.692 -6.027 -29.659 1.00 90.88 204 ASP A O 1
ATOM 1703 N N . ARG A 1 205 ? 18.800 -7.596 -28.480 1.00 91.25 205 ARG A N 1
ATOM 1704 C CA . ARG A 1 205 ? 19.017 -8.498 -29.611 1.00 91.25 205 ARG A CA 1
ATOM 1705 C C . ARG A 1 205 ? 17.707 -9.154 -30.013 1.00 91.25 205 ARG A C 1
ATOM 1707 O O . ARG A 1 205 ? 16.944 -9.566 -29.147 1.00 91.25 205 ARG A O 1
ATOM 1714 N N . ILE A 1 206 ? 17.471 -9.352 -31.303 1.00 89.94 206 ILE A N 1
ATOM 1715 C CA . ILE A 1 206 ? 16.337 -10.136 -31.812 1.00 89.94 206 ILE A CA 1
ATOM 1716 C C . ILE A 1 206 ? 16.642 -11.628 -31.644 1.00 89.94 206 ILE A C 1
ATOM 1718 O O . ILE A 1 206 ? 15.855 -12.365 -31.048 1.00 89.94 206 ILE A O 1
ATOM 1722 N N . ASN A 1 207 ? 17.823 -12.054 -32.092 1.00 87.75 207 ASN A N 1
ATOM 1723 C CA . ASN A 1 207 ? 18.371 -13.386 -31.885 1.00 87.75 207 ASN A CA 1
ATOM 1724 C C . ASN A 1 207 ? 19.537 -13.333 -30.885 1.00 87.75 207 ASN A C 1
ATOM 1726 O O . ASN A 1 207 ? 20.550 -12.676 -31.130 1.00 87.75 207 ASN A O 1
ATOM 1730 N N . ASN A 1 208 ? 19.395 -14.059 -29.773 1.00 87.56 208 ASN A N 1
ATOM 1731 C CA . ASN A 1 208 ? 20.378 -14.116 -28.690 1.00 87.56 208 ASN A CA 1
ATOM 1732 C C . ASN A 1 208 ? 21.637 -14.923 -29.017 1.00 87.56 208 ASN A C 1
ATOM 1734 O O . ASN A 1 208 ? 22.597 -14.836 -28.252 1.00 87.56 208 ASN A O 1
ATOM 1738 N N . GLU A 1 209 ? 21.652 -15.675 -30.115 1.00 88.81 209 GLU A N 1
ATOM 1739 C CA . GLU A 1 209 ? 22.841 -16.385 -30.603 1.00 88.81 209 GLU A CA 1
ATOM 1740 C C . GLU A 1 209 ? 23.743 -15.480 -31.457 1.00 88.81 209 GLU A C 1
ATOM 1742 O O . GLU A 1 209 ? 24.923 -15.766 -31.642 1.00 88.81 209 GLU A O 1
ATOM 1747 N N . LEU A 1 210 ? 23.213 -14.358 -31.955 1.00 91.38 210 LEU A N 1
ATOM 1748 C CA . LEU A 1 210 ? 23.931 -13.414 -32.813 1.00 91.38 210 LEU A CA 1
ATOM 1749 C C . LEU A 1 210 ? 24.357 -12.161 -32.035 1.00 91.38 210 LEU A C 1
ATOM 1751 O O . LEU A 1 210 ? 23.748 -11.808 -31.025 1.00 91.38 210 LEU A O 1
ATOM 1755 N N . GLY A 1 211 ? 25.407 -11.482 -32.502 1.00 93.00 211 GLY A N 1
ATOM 1756 C CA . GLY A 1 211 ? 25.861 -10.209 -31.935 1.00 93.00 211 GLY A CA 1
ATOM 1757 C C . GLY A 1 211 ? 24.892 -9.046 -32.181 1.00 93.00 211 GLY A C 1
ATOM 1758 O O . GLY A 1 211 ? 23.875 -9.180 -32.872 1.00 93.00 211 GLY A O 1
ATOM 1759 N N . HIS A 1 212 ? 25.204 -7.880 -31.622 1.00 95.44 212 HIS A N 1
ATOM 1760 C CA . HIS A 1 212 ? 24.436 -6.645 -31.804 1.00 95.44 212 HIS A CA 1
ATOM 1761 C C . HIS A 1 212 ? 24.681 -5.994 -33.175 1.00 95.44 212 HIS A C 1
ATOM 1763 O O . HIS A 1 212 ? 25.152 -4.861 -33.248 1.00 95.44 212 HIS A O 1
ATOM 1769 N N . SER A 1 213 ? 24.372 -6.682 -34.274 1.00 95.25 213 SER A N 1
ATOM 1770 C CA . SER A 1 213 ? 24.332 -6.056 -35.601 1.00 95.25 213 SER A CA 1
ATOM 1771 C C . SER A 1 213 ? 23.077 -5.194 -35.772 1.00 95.25 213 SER A C 1
ATOM 1773 O O . SER A 1 213 ? 22.069 -5.428 -35.106 1.00 95.25 213 SER A O 1
ATOM 1775 N N . LYS A 1 214 ? 23.109 -4.211 -36.684 1.00 94.12 214 LYS A N 1
ATOM 1776 C CA . LYS A 1 214 ? 21.966 -3.308 -36.940 1.00 94.12 214 LYS A CA 1
ATOM 1777 C C . LYS A 1 214 ? 20.661 -4.045 -37.254 1.00 94.12 214 LYS A C 1
ATOM 1779 O O . LYS A 1 214 ? 19.612 -3.634 -36.775 1.00 94.12 214 LYS A O 1
ATOM 1784 N N . ASP A 1 215 ? 20.739 -5.145 -37.998 1.00 94.50 215 ASP A N 1
ATOM 1785 C CA . ASP A 1 215 ? 19.568 -5.939 -38.396 1.00 94.50 215 ASP A CA 1
ATOM 1786 C C . ASP A 1 215 ? 19.099 -6.917 -37.305 1.00 94.50 215 ASP A C 1
ATOM 1788 O O . ASP A 1 215 ? 18.044 -7.533 -37.433 1.00 94.50 215 ASP A O 1
ATOM 1792 N N . ASN A 1 216 ? 19.876 -7.082 -36.229 1.00 94.25 216 ASN A N 1
ATOM 1793 C CA . ASN A 1 216 ? 19.583 -7.991 -35.123 1.00 94.25 216 ASN A CA 1
ATOM 1794 C C . ASN A 1 216 ? 19.235 -7.244 -33.828 1.00 94.25 216 ASN A C 1
ATOM 1796 O O . ASN A 1 216 ? 19.291 -7.841 -32.757 1.00 94.25 216 ASN A O 1
ATOM 1800 N N . VAL A 1 217 ? 18.895 -5.955 -33.873 1.00 94.50 217 VAL A N 1
ATOM 1801 C CA . VAL A 1 217 ? 18.596 -5.176 -32.663 1.00 94.50 217 VAL A CA 1
ATOM 1802 C C . VAL A 1 217 ? 17.290 -4.402 -32.762 1.00 94.50 217 VAL A C 1
ATOM 1804 O O . VAL A 1 217 ? 16.918 -3.907 -33.821 1.00 94.50 217 VAL A O 1
ATOM 1807 N N . LEU A 1 218 ? 16.607 -4.260 -31.626 1.00 94.00 218 LEU A N 1
ATOM 1808 C CA . LEU A 1 218 ? 15.434 -3.406 -31.464 1.00 94.00 218 LEU A CA 1
ATOM 1809 C C . LEU A 1 218 ? 15.639 -2.416 -30.309 1.00 94.00 218 LEU A C 1
ATOM 1811 O O . LEU A 1 218 ? 16.295 -2.747 -29.312 1.00 94.00 218 LEU A O 1
ATOM 1815 N N . PRO A 1 219 ? 15.068 -1.202 -30.404 1.00 93.56 219 PRO A N 1
ATOM 1816 C CA . PRO A 1 219 ? 15.173 -0.215 -29.344 1.00 93.56 219 PRO A CA 1
ATOM 1817 C C . PRO A 1 219 ? 14.370 -0.672 -28.123 1.00 93.56 219 PRO A C 1
ATOM 1819 O O . PRO A 1 219 ? 13.149 -0.849 -28.164 1.00 93.56 219 PRO A O 1
ATOM 1822 N N . CYS A 1 220 ? 15.058 -0.844 -27.001 1.00 91.69 220 CYS A N 1
ATOM 1823 C CA . CYS A 1 220 ? 14.479 -1.279 -25.740 1.00 91.69 220 CYS A CA 1
ATOM 1824 C C . CYS A 1 220 ? 14.871 -0.328 -24.609 1.00 91.69 220 CYS A C 1
ATOM 1826 O O . CYS A 1 220 ? 15.795 0.471 -24.725 1.00 91.69 220 CYS A O 1
ATOM 1828 N N . SER A 1 221 ? 14.152 -0.369 -23.496 1.00 88.62 221 SER A N 1
ATOM 1829 C CA . SER A 1 221 ? 14.534 0.360 -22.288 1.00 88.62 221 SER A CA 1
ATOM 1830 C C . SER A 1 221 ? 15.497 -0.450 -21.425 1.00 88.62 221 SER A C 1
ATOM 1832 O O . SER A 1 221 ? 15.271 -1.642 -21.211 1.00 88.62 221 SER A O 1
ATOM 1834 N N . LYS A 1 222 ? 16.495 0.210 -20.830 1.00 83.19 222 LYS A N 1
ATOM 1835 C CA . LYS A 1 222 ? 17.473 -0.420 -19.928 1.00 83.19 222 LYS A CA 1
ATOM 1836 C C . LYS A 1 222 ? 16.819 -1.175 -18.763 1.00 83.19 222 LYS A C 1
ATOM 1838 O O . LYS A 1 222 ? 17.281 -2.253 -18.408 1.00 83.19 222 LYS A O 1
ATOM 1843 N N . GLU A 1 223 ? 15.755 -0.623 -18.184 1.00 75.69 223 GLU A N 1
ATOM 1844 C CA . GLU A 1 223 ? 15.036 -1.242 -17.060 1.00 75.69 223 GLU A CA 1
ATOM 1845 C C . GLU A 1 223 ? 14.452 -2.612 -17.429 1.00 75.69 223 GLU A C 1
ATOM 1847 O O . GLU A 1 223 ? 14.555 -3.549 -16.648 1.00 75.69 223 GLU A O 1
ATOM 1852 N N . ILE A 1 224 ? 13.923 -2.766 -18.645 1.00 74.88 224 ILE A N 1
ATOM 1853 C CA . ILE A 1 224 ? 13.360 -4.041 -19.117 1.00 74.88 224 ILE A CA 1
ATOM 1854 C C . ILE A 1 224 ? 14.455 -5.063 -19.430 1.00 74.88 224 ILE A C 1
ATOM 1856 O O . ILE A 1 224 ? 14.296 -6.243 -19.112 1.00 74.88 224 ILE A O 1
ATOM 1860 N N . GLN A 1 225 ? 15.579 -4.617 -19.998 1.00 68.31 225 GLN A N 1
ATOM 1861 C CA . GLN A 1 225 ? 16.724 -5.485 -20.290 1.00 68.31 225 GLN A CA 1
ATOM 1862 C C . GLN A 1 225 ? 17.340 -6.070 -19.004 1.00 68.31 225 GLN A C 1
ATOM 1864 O O . GLN A 1 225 ? 17.717 -7.235 -18.970 1.00 68.31 225 GLN A O 1
ATOM 1869 N N . LEU A 1 226 ? 17.371 -5.313 -17.901 1.00 63.16 226 LEU A N 1
ATOM 1870 C CA . LEU A 1 226 ? 17.838 -5.820 -16.599 1.00 63.16 226 LEU A CA 1
ATOM 1871 C C . LEU A 1 226 ? 16.969 -6.971 -16.058 1.00 63.16 226 LEU A C 1
ATOM 1873 O O . LEU A 1 226 ? 17.481 -7.869 -15.388 1.00 63.16 226 LEU A O 1
ATOM 1877 N N . ILE A 1 227 ? 15.675 -6.995 -16.387 1.00 58.75 227 ILE A N 1
ATOM 1878 C CA . ILE A 1 227 ? 14.770 -8.086 -16.001 1.00 58.75 227 ILE A CA 1
ATOM 1879 C C . ILE A 1 227 ? 15.075 -9.359 -16.819 1.00 58.75 227 ILE A C 1
ATOM 1881 O O . ILE A 1 227 ? 14.909 -10.462 -16.302 1.00 58.75 227 ILE A O 1
ATOM 1885 N N . GLU A 1 228 ? 15.581 -9.256 -18.062 1.00 52.56 228 GLU A N 1
ATOM 1886 C CA . GLU A 1 228 ? 16.056 -10.423 -18.843 1.00 52.56 228 GLU A CA 1
ATOM 1887 C C . GLU A 1 228 ? 17.212 -11.157 -18.158 1.00 52.56 228 GLU A C 1
ATOM 1889 O O . GLU A 1 228 ? 17.253 -12.381 -18.190 1.00 52.56 228 GLU A O 1
ATOM 1894 N N . THR A 1 229 ? 18.115 -10.454 -17.474 1.00 50.38 229 THR A N 1
ATOM 1895 C CA . THR A 1 229 ? 19.237 -11.103 -16.775 1.00 50.38 229 THR A CA 1
ATOM 1896 C C . THR A 1 229 ? 18.835 -11.921 -15.545 1.00 50.38 229 THR A C 1
ATOM 1898 O O . THR A 1 229 ? 19.592 -12.805 -15.160 1.00 50.38 229 THR A O 1
ATOM 1901 N N . VAL A 1 230 ? 17.664 -11.663 -14.950 1.00 45.88 230 VAL A N 1
ATOM 1902 C CA . VAL A 1 230 ? 17.197 -12.320 -13.708 1.00 45.88 230 VAL A CA 1
ATOM 1903 C C . VAL A 1 230 ? 16.195 -13.452 -13.985 1.00 45.88 230 VAL A C 1
ATOM 1905 O O . VAL A 1 230 ? 16.007 -14.325 -13.150 1.00 45.88 230 VAL A O 1
ATOM 1908 N N . THR A 1 231 ? 15.562 -13.470 -15.164 1.00 46.31 231 THR A N 1
ATOM 1909 C CA . THR A 1 231 ? 14.459 -14.399 -15.502 1.00 46.31 231 THR A CA 1
ATOM 1910 C C . THR A 1 231 ? 14.863 -15.579 -16.391 1.00 46.31 231 THR A C 1
ATOM 1912 O O . THR A 1 231 ? 14.038 -16.444 -16.662 1.00 46.31 231 THR A O 1
ATOM 1915 N N . ASN A 1 232 ? 16.134 -15.667 -16.800 1.00 48.31 232 ASN A N 1
ATOM 1916 C CA . ASN A 1 232 ? 16.637 -16.760 -17.647 1.00 48.31 232 ASN A CA 1
ATOM 1917 C C . ASN A 1 232 ? 16.713 -18.137 -16.949 1.00 48.31 232 ASN A C 1
ATOM 1919 O O . ASN A 1 232 ? 17.114 -19.102 -17.592 1.00 48.31 232 ASN A O 1
ATOM 1923 N N . ASP A 1 233 ? 16.314 -18.245 -15.677 1.00 44.62 233 ASP A N 1
ATOM 1924 C CA . ASP A 1 233 ? 16.137 -19.528 -14.974 1.00 44.62 233 ASP A CA 1
ATOM 1925 C C . ASP A 1 233 ? 14.777 -20.196 -15.257 1.00 44.62 233 ASP A C 1
ATOM 1927 O O . ASP A 1 233 ? 14.488 -21.272 -14.733 1.00 44.62 233 ASP A O 1
ATOM 1931 N N . VAL A 1 234 ? 13.930 -19.593 -16.099 1.00 49.50 234 VAL A N 1
ATOM 1932 C CA . VAL A 1 234 ? 12.626 -20.153 -16.468 1.00 49.50 234 VAL A CA 1
ATOM 1933 C C . VAL A 1 234 ? 12.640 -20.553 -17.941 1.00 49.50 234 VAL A C 1
ATOM 1935 O O . VAL A 1 234 ? 12.947 -19.746 -18.815 1.00 49.50 234 VAL A O 1
ATOM 1938 N N . SER A 1 235 ? 12.268 -21.800 -18.231 1.00 56.19 235 SER A N 1
ATOM 1939 C CA . SER A 1 235 ? 12.092 -22.379 -19.573 1.00 56.19 235 SER A CA 1
ATOM 1940 C C . SER A 1 235 ? 10.892 -21.795 -20.345 1.00 56.19 235 SER A C 1
ATOM 1942 O O . SER A 1 235 ? 10.228 -22.493 -21.112 1.00 56.19 235 SER A O 1
ATOM 1944 N N . GLU A 1 236 ? 10.587 -20.512 -20.148 1.00 59.91 236 GLU A N 1
ATOM 1945 C CA . GLU A 1 236 ? 9.495 -19.818 -20.821 1.00 59.91 236 GLU A CA 1
ATOM 1946 C C . GLU A 1 236 ? 9.944 -19.226 -22.171 1.00 59.91 236 GLU A C 1
ATOM 1948 O O . GLU A 1 236 ? 10.996 -18.587 -22.267 1.00 59.91 236 GLU A O 1
ATOM 1953 N N . PRO A 1 237 ? 9.135 -19.375 -23.237 1.00 64.31 237 PRO A N 1
ATOM 1954 C CA . PRO A 1 237 ? 9.356 -18.693 -24.506 1.00 64.31 237 PRO A CA 1
ATOM 1955 C C . PRO A 1 237 ? 9.507 -17.175 -24.340 1.00 64.31 237 PRO A C 1
ATOM 1957 O O . PRO A 1 237 ? 8.681 -16.513 -23.711 1.00 64.31 237 PRO A O 1
ATOM 1960 N N . ARG A 1 238 ? 10.516 -16.588 -24.992 1.00 66.25 238 ARG A N 1
ATOM 1961 C CA . ARG A 1 238 ? 10.828 -15.148 -24.918 1.00 66.25 238 ARG A CA 1
ATOM 1962 C C . ARG A 1 238 ? 9.639 -14.232 -25.235 1.00 66.25 238 ARG A C 1
ATOM 1964 O O . ARG A 1 238 ? 9.516 -13.156 -24.658 1.00 66.25 238 ARG A O 1
ATOM 1971 N N . SER A 1 239 ? 8.747 -14.655 -26.128 1.00 64.56 239 SER A N 1
ATOM 1972 C CA . SER A 1 239 ? 7.516 -13.926 -26.456 1.00 64.56 239 SER A CA 1
ATOM 1973 C C . SER A 1 239 ? 6.578 -13.779 -25.252 1.00 64.56 239 SER A C 1
ATOM 1975 O O . SER A 1 239 ? 6.001 -12.711 -25.054 1.00 64.56 239 SER A O 1
ATOM 1977 N N . ILE A 1 240 ? 6.460 -14.814 -24.417 1.00 65.50 240 ILE A N 1
ATOM 1978 C CA . ILE A 1 240 ? 5.653 -14.804 -23.191 1.00 65.50 240 ILE A CA 1
ATOM 1979 C C . ILE A 1 240 ? 6.292 -13.869 -22.166 1.00 65.50 240 ILE A C 1
ATOM 1981 O O . ILE A 1 240 ? 5.615 -12.991 -21.632 1.00 65.50 240 ILE A O 1
ATOM 1985 N N . LEU A 1 241 ? 7.609 -13.972 -21.987 1.00 67.81 241 LEU A N 1
ATOM 1986 C CA . LEU A 1 241 ? 8.362 -13.119 -21.073 1.00 67.81 241 LEU A CA 1
ATOM 1987 C C . LEU A 1 241 ? 8.275 -11.630 -21.458 1.00 67.81 241 LEU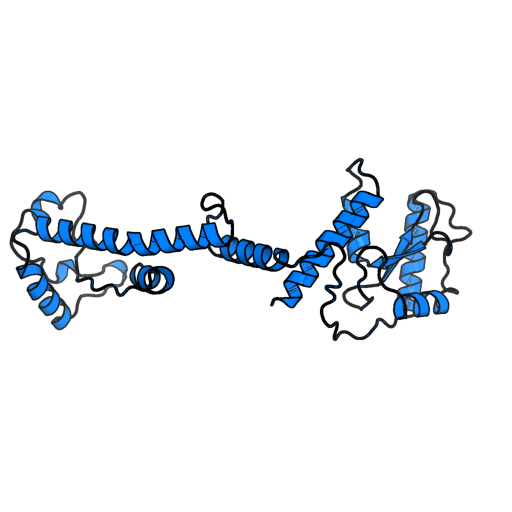 A C 1
ATOM 1989 O O . LEU A 1 241 ? 8.074 -10.767 -20.602 1.00 67.81 241 LEU A O 1
ATOM 1993 N N . ASN A 1 242 ? 8.376 -11.312 -22.751 1.00 70.44 242 ASN A N 1
ATOM 1994 C CA . ASN A 1 242 ? 8.228 -9.945 -23.256 1.00 70.44 242 ASN A CA 1
ATOM 1995 C C . ASN A 1 242 ? 6.805 -9.412 -23.046 1.00 70.44 242 ASN A C 1
ATOM 1997 O O . ASN A 1 242 ? 6.635 -8.266 -22.626 1.00 70.44 242 ASN A O 1
ATOM 2001 N N . ASN A 1 243 ? 5.784 -10.247 -23.261 1.00 69.88 243 ASN A N 1
ATOM 2002 C CA . ASN A 1 243 ? 4.396 -9.879 -22.987 1.00 69.88 243 ASN A CA 1
ATOM 2003 C C . ASN A 1 243 ? 4.159 -9.603 -21.499 1.00 69.88 243 ASN A C 1
ATOM 2005 O O . ASN A 1 243 ? 3.553 -8.584 -21.168 1.00 69.88 243 ASN A O 1
ATOM 2009 N N . GLN A 1 244 ? 4.679 -10.450 -20.606 1.00 68.50 244 GLN A N 1
ATOM 2010 C CA . GLN A 1 244 ? 4.595 -10.241 -19.159 1.00 68.50 244 GLN A CA 1
ATOM 2011 C C . GLN A 1 244 ? 5.294 -8.937 -18.743 1.00 68.50 244 GLN A C 1
ATOM 2013 O O . GLN A 1 244 ? 4.713 -8.128 -18.024 1.00 68.50 244 GLN A O 1
ATOM 2018 N N . LYS A 1 245 ? 6.505 -8.665 -19.244 1.00 73.31 245 LYS A N 1
ATOM 2019 C CA . LYS A 1 245 ? 7.253 -7.426 -18.945 1.00 73.31 245 LYS A CA 1
ATOM 2020 C C . LYS A 1 245 ? 6.525 -6.172 -19.411 1.00 73.31 245 LYS A C 1
ATOM 2022 O O . LYS A 1 245 ? 6.403 -5.208 -18.655 1.00 73.31 245 LYS A O 1
ATOM 2027 N N . GLY A 1 246 ? 6.032 -6.186 -20.649 1.00 73.31 246 GLY A N 1
ATOM 2028 C CA . GLY A 1 246 ? 5.223 -5.094 -21.182 1.00 73.31 246 GLY A CA 1
ATOM 2029 C C . GLY A 1 246 ? 3.953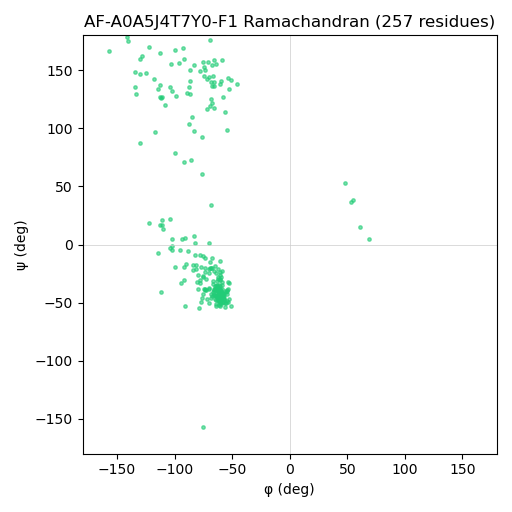 -4.881 -20.355 1.00 73.31 246 GLY A C 1
ATOM 2030 O O . GLY A 1 246 ? 3.593 -3.741 -20.073 1.00 73.31 246 GLY A O 1
ATOM 2031 N N . TYR A 1 247 ? 3.318 -5.971 -19.919 1.00 72.44 247 TYR A N 1
ATOM 2032 C CA . TYR A 1 247 ? 2.124 -5.956 -19.077 1.00 72.44 247 TYR A CA 1
ATOM 2033 C C . TYR A 1 247 ? 2.381 -5.334 -17.697 1.00 72.44 247 TYR A C 1
ATOM 2035 O O . TYR A 1 247 ? 1.703 -4.371 -17.342 1.00 72.44 247 TYR A O 1
ATOM 2043 N N . TYR A 1 248 ? 3.392 -5.805 -16.956 1.00 73.94 248 TYR A N 1
ATOM 2044 C CA . TYR A 1 248 ? 3.743 -5.249 -15.641 1.00 73.94 248 TYR A CA 1
ATOM 2045 C C . TYR A 1 248 ? 4.067 -3.762 -15.721 1.00 73.94 248 TYR A C 1
ATOM 2047 O O . TYR A 1 248 ? 3.557 -2.970 -14.931 1.00 73.94 248 TYR A O 1
ATOM 2055 N N . ARG A 1 249 ? 4.844 -3.358 -16.729 1.00 75.31 249 ARG A N 1
ATOM 2056 C CA . ARG A 1 249 ? 5.203 -1.954 -16.890 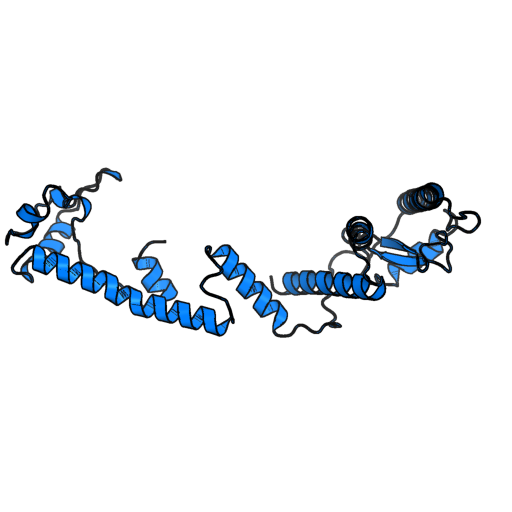1.00 75.31 249 ARG A CA 1
ATOM 2057 C C . ARG A 1 249 ? 3.994 -1.071 -17.203 1.00 75.31 249 ARG A C 1
ATOM 2059 O O . ARG A 1 249 ? 3.889 0.026 -16.665 1.00 75.31 249 ARG A O 1
ATOM 2066 N N . ARG A 1 250 ? 3.049 -1.551 -18.018 1.00 76.50 250 ARG A N 1
ATOM 2067 C CA . ARG A 1 250 ? 1.792 -0.831 -18.288 1.00 76.50 250 ARG A CA 1
ATOM 2068 C C . ARG A 1 250 ? 0.924 -0.686 -17.035 1.00 76.50 250 ARG A C 1
ATOM 2070 O O . ARG A 1 250 ? 0.305 0.360 -16.860 1.00 76.50 250 ARG A O 1
ATOM 2077 N N . ILE A 1 251 ? 0.913 -1.681 -16.145 1.00 72.56 251 ILE A N 1
ATOM 2078 C CA . ILE A 1 251 ? 0.231 -1.581 -14.842 1.00 72.56 251 ILE A CA 1
ATOM 2079 C C . ILE A 1 251 ? 0.869 -0.495 -13.974 1.00 72.56 251 ILE A C 1
ATOM 2081 O O . ILE A 1 251 ? 0.152 0.340 -13.428 1.00 72.56 251 ILE A O 1
ATOM 2085 N N . GLU A 1 252 ? 2.200 -0.468 -13.863 1.00 75.38 252 GLU A N 1
ATOM 2086 C CA . GLU A 1 252 ? 2.905 0.562 -13.085 1.00 75.38 252 GLU A CA 1
ATOM 2087 C C . GLU A 1 252 ? 2.611 1.974 -13.604 1.00 75.38 252 GLU A C 1
ATOM 2089 O O . GLU A 1 252 ? 2.350 2.888 -12.821 1.00 75.38 252 GLU A O 1
ATOM 2094 N N . GLN A 1 253 ? 2.585 2.149 -14.926 1.00 74.50 253 GLN A N 1
ATOM 2095 C CA . GLN A 1 253 ? 2.242 3.431 -15.538 1.00 74.50 253 GLN A CA 1
ATOM 2096 C C . GLN A 1 253 ? 0.791 3.833 -15.272 1.00 74.50 253 GLN A C 1
ATOM 2098 O O . GLN A 1 253 ? 0.531 4.979 -14.904 1.00 74.50 253 GLN A O 1
ATOM 2103 N N . ARG A 1 254 ? -0.155 2.894 -15.396 1.00 72.38 254 ARG A N 1
ATOM 2104 C CA . ARG A 1 254 ? -1.565 3.146 -15.076 1.00 72.38 254 ARG A CA 1
ATOM 2105 C C . ARG A 1 254 ? -1.739 3.550 -13.616 1.00 72.38 254 ARG A C 1
ATOM 2107 O O . ARG A 1 254 ? -2.457 4.496 -13.318 1.00 72.38 254 ARG A O 1
ATOM 2114 N N . ILE A 1 255 ? -1.040 2.870 -12.715 1.00 72.88 255 ILE A N 1
ATOM 2115 C CA . ILE A 1 255 ? -1.010 3.208 -11.295 1.00 72.88 255 ILE A CA 1
ATOM 2116 C C . ILE A 1 255 ? -0.528 4.644 -11.075 1.00 72.88 255 ILE A C 1
ATOM 2118 O O . ILE A 1 255 ? -1.135 5.352 -10.276 1.00 72.88 255 ILE A O 1
ATOM 2122 N N . ALA A 1 256 ? 0.527 5.072 -11.771 1.00 72.69 256 ALA A N 1
ATOM 2123 C CA . ALA A 1 256 ? 1.064 6.423 -11.646 1.00 72.69 256 ALA A CA 1
ATOM 2124 C C . ALA A 1 256 ? 0.101 7.511 -12.160 1.00 72.69 256 ALA A C 1
ATOM 2126 O O . ALA A 1 256 ? 0.097 8.601 -11.607 1.00 72.69 256 ALA A O 1
ATOM 2127 N N . GLN A 1 257 ? -0.736 7.228 -13.168 1.00 71.44 257 GLN A N 1
ATOM 2128 C CA . GLN A 1 257 ? -1.745 8.179 -13.670 1.00 71.44 257 GLN A CA 1
ATOM 2129 C C . GLN A 1 257 ? -2.905 8.434 -12.693 1.00 71.44 257 GLN A C 1
ATOM 2131 O O . GLN A 1 257 ? -3.588 9.446 -12.808 1.00 71.44 257 GLN A O 1
ATOM 2136 N N . ILE A 1 258 ? -3.185 7.492 -11.787 1.00 68.38 258 ILE A N 1
ATOM 2137 C CA . ILE A 1 258 ? -4.323 7.561 -10.853 1.00 68.38 258 ILE A CA 1
ATOM 2138 C C . ILE A 1 258 ? -3.941 8.310 -9.550 1.00 68.38 258 ILE A C 1
ATOM 2140 O O . ILE A 1 258 ? -4.798 8.536 -8.697 1.00 68.38 258 ILE A O 1
ATOM 2144 N N . GLN A 1 259 ? -2.668 8.694 -9.373 1.00 62.38 259 GLN A N 1
ATOM 2145 C CA . GLN A 1 259 ? -2.142 9.386 -8.182 1.00 62.38 259 GLN A CA 1
ATOM 2146 C C . GLN A 1 259 ? -1.988 10.888 -8.400 1.00 62.38 259 GLN A C 1
ATOM 2148 O O . GLN A 1 259 ? -2.248 11.618 -7.417 1.00 62.38 259 GLN A O 1
#

Radius of gyration: 33.33 Å; Cα contacts (8 Å, |Δi|>4): 249; chains: 1; bounding box: 62×41×84 Å

Nearest PDB structures (foldseek):
  8j07-assembly1_c2  TM=5.591E-01  e=7.370E-01  Homo sapiens

Solvent-accessible surface area (backbone atoms only — not comparable to full-atom values): 15201 Å² total; per-residue (Å²): 135,54,71,66,54,47,26,37,77,55,37,73,47,82,85,87,73,88,79,76,47,67,85,61,51,46,98,87,44,39,69,74,63,30,70,35,59,67,76,81,59,72,73,40,50,45,37,78,93,74,73,42,70,68,52,68,73,62,49,54,55,37,52,66,60,47,71,79,34,74,28,40,47,52,45,52,50,53,50,55,51,52,61,50,58,58,43,50,57,22,50,53,43,47,52,52,51,30,59,74,64,72,47,64,80,89,80,48,94,42,71,69,51,49,53,48,54,50,53,52,46,65,50,52,76,82,59,48,94,84,57,90,40,76,54,86,69,83,66,63,72,42,77,79,47,70,71,60,50,42,58,46,39,54,52,52,52,53,58,24,53,77,67,73,27,67,60,91,60,37,60,51,72,88,46,48,68,63,53,44,53,46,47,59,74,43,46,19,77,59,62,65,43,69,30,23,87,85,44,33,71,39,79,38,59,72,47,86,79,52,26,55,21,75,92,28,45,44,55,27,40,44,76,62,55,58,51,55,75,75,52,72,87,49,99,65,57,67,70,59,55,41,51,52,53,21,44,54,53,45,51,55,32,40,49,60,66,76,108

pLDDT: mean 83.32, std 12.59, range [44.62, 96.88]

Sequence (259 aa):
MTLKKFVRDIGGGTMKKGRFPYEYINIDNYATELDKSEPFPREAFDNKLKNKSISEAKYQEYLVEAAKFTTRWDQARSYNIQDTRIMIESIDNLIKMMFKYKIGMLVMFSMSQCANAIKYSSAYDDFKMNGDYNVEDTDKTINITIPYWTAKVESYIEQDQKKNRDSSKNVTIADYEYFKELFEKQRCYICNCKFTWKNRPTLDRINNELGHSKDNVLPCSKEIQLIETVTNDVSEPRSILNNQKGYYRRIEQRIAQIQ

Organism: NCBI:txid222440

Mean predicted aligned error: 14.85 Å

Secondary structure (DSSP, 8-state):
--HHHHHHHTT----------TTT--TTTHHHHHS--SPPPGGGG-BTTTTBPPPHHHHHHHHHHHTT-SSHHHHHHHHHHHHHHHHHHHHHHHHHHHHHTT--TTS--SHHHHHHHHHHHHHHTT--TT--------S------HHHHHHHHHHHHHHHHTTT---TT---GGGHHHHHHHHHH---TTT-PPP-SSS-EEEEESSTTS---GGGEEEEEHHHHHHHHHHTTS---HHHHHHHHHHHHHHHHHHHHT-

Foldseek 3Di:
DDLQCLLVVQLVDGDPAADDLPVLDDPVCPVVQFADQDDDDQCSNQDPVVRDGDDPVSVVVNNVVSVVDRTSVRVVVVRVCSSVVSVPSSVVSVVVVCVVLVHDPVPDPDPVVVVVSSLLSVLPPPDDLPDDLADPCPADADQDDLVNVQVQQVVLVVVCVVVVADCVQADDSVCVVVVRVVLRPAAAPLQRHRDHPVQHWHWDFCDPRHGHHPVGTDIHTPVLVVVVVVPVVDPDDPVVSSSVSNRVVSSVSSSVNVD

=== Feature glossary ===
Reading guide. The protein is described through the following features:

Foldseek 3Di. A 3Di character summari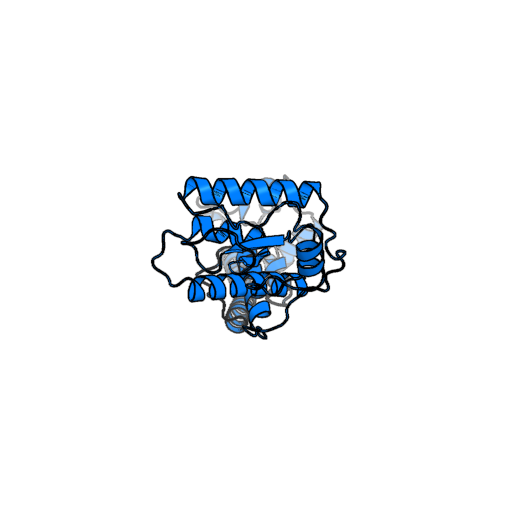zes, for each residue, the relative orientation of the Cα frame of its nearest spatial neighbor. Because it encodes fold topology rather than chemistry, 3Di alignments detect remote structural similarity that sequence alignment misses.

Contact-map, Ramachandran, and PAE plots. Plot images: a contact map (which residues are close in 3D, as an N×N binary image), a Ramachandran scatter (backbone torsion angles, revealing secondary-structure composition at a glance), and — for AlphaFold structures — a PAE heatmap (pairwise prediction confidence).

Radius of gyration, Cα contacts, bounding box. Radius of gyration (Rg) is the root-mean-square distance of Cα atoms from their centroid — a single number for overall size and compactness. A globular domain of N residues has Rg ≈ 2.2·N^0.38 Å; an extended or disordered chain has a much larger Rg. The Cα contact count is the number of residue pairs whose Cα atoms are within 8 Å and are more than four positions apart in sequence — a standard proxy for tertiary packing density. The bounding box is the smallest axis-aligned box enclosing all Cα atoms.

Secondary structure (8-state, DSSP). Eight-state secondary structure (DSSP): H is the canonical α-helix, G the tighter 3₁₀-helix, I the wider π-helix; E/B are β-structure, T and S are turns and bends, and '-' is everything else. DSSP derives these from the pattern of main-chain N–H···O=C hydrogen bonds, not from the sequence.

B-factor. B-factor (Debye–Waller factor) reflects atomic displacement in the crystal lattice. It is an experimental observable (units Å²), not a prediction; low values mean the atom is pinned down, high values mean it moves or is heterogeneous across the crystal.

pLDDT. pLDDT is the predicted lDDT-Cα score: AlphaFold's confidence that the local environment of each residue (all inter-atomic distances within 15 Å) is correctly placed. It is a per-residue number between 0 and 100, with higher meaning more reliable.

Nearest PDB structures. Nearest PDB neighbors are the top structural matches found by Foldseek when searching this structure against the entire Protein Data Bank. Each hit reports a TM-score (0 to 1; >0.5 almost always implies the same fold) and an E-value. These are *structural* homologs — they may share no detectable sequence similarity.

Solvent-accessible surface area. Accessible surface area quantifies burial. A residue with SASA near zero is packed into the hydrophobic core; one with SASA >100 Å² sits on the surface. Computed here via the Shrake–Rupley numerical algorithm with a 1.4 Å probe.

Rendered structure images. Structure images are PyMOL renders from six orthogonal camera directions. Cartoon representation draws helices as coils and strands as arrows; sticks shows the backbone as bonds; surface shows the solvent-excluded envelope. Rainbow coloring maps sequence position to hue (blue→red, N→C); chain coloring assigns a distinct color per polypeptide.

Backbone torsions (φ/ψ). φ (phi) and ψ (psi) are the two rotatable backbone dihedrals per residue: φ is the C(i-1)–N–Cα–C torsion, ψ is the N–Cα–C–N(i+1) torsion, both in degrees on (−180°, 180°]. α-helical residues cluster near (−60°, −45°); β-strand residues near (−120°, +130°). A Ramachandran plot is simply a scatter of (φ, ψ) for every residue.

Predicted aligned error. Predicted Aligned Error (PAE) is an AlphaFold confidence matrix: entry (i, j) is the expected error in the position of residue j, in ångströms, when the prediction is superimposed on the true structure at residue i. Low PAE within a block of residues means that block is internally rigid and well-predicted; high PAE between two blocks means their relative placement is uncertain even if each block individually is confident.

mmCIF coordinates. Structure coordinates are given as an mmCIF _atom_site loop: one row per atom with element, residue name, chain id, sequence number, and x/y/z position in Å. Only the four main-chain atoms per residue are included here; side chains are omitted to keep the record compact.

InterPro / GO / CATH / organism. Database cross-references. InterPro integrates a dozen domain/family signature databases into unified entries with residue-range hits. GO terms attach function/process/location labels with evidence codes. CATH codes position the fold in a four-level structural taxonomy. Organism is the NCBI-taxonomy species name.

Secondary structure (3-state, P-SEA). SS3 is a coarse helix/strand/coil call (letters a/b/c) made by the P-SEA algorithm from inter-Cα distances and dihedrals. It is less detailed than DSSP but needs only Cα positions.

Sequence. Sequence gives the chain of amino acids in standard one-letter code (A=alanine, C=cysteine, …, Y=tyrosine), read N→C. It is the only feature that is directly encoded by the gene; all structural features are derived from the folded form of this sequence.